Protein AF-A0A657AZ21-F1 (afdb_monomer_lite)

Structure (mmCIF, N/CA/C/O backbone):
data_AF-A0A657AZ21-F1
#
_entry.id   AF-A0A657AZ21-F1
#
loop_
_atom_site.group_PDB
_atom_site.id
_atom_site.type_symbol
_atom_site.label_atom_id
_atom_site.label_alt_id
_atom_site.label_comp_id
_atom_site.label_asym_id
_atom_site.label_entity_id
_atom_site.label_seq_id
_atom_site.pdbx_PDB_ins_code
_atom_site.Cartn_x
_atom_site.Cartn_y
_atom_site.Cartn_z
_atom_site.occupancy
_atom_site.B_iso_or_equiv
_atom_site.auth_seq_id
_atom_site.auth_comp_id
_atom_site.auth_asym_id
_atom_site.auth_atom_id
_atom_site.pdbx_PDB_model_num
ATOM 1 N N . THR A 1 1 ? 9.559 -1.935 6.595 1.00 64.62 1 THR A N 1
ATOM 2 C CA . THR A 1 1 ? 8.983 -0.821 7.387 1.00 64.62 1 THR A CA 1
ATOM 3 C C . THR A 1 1 ? 7.464 -0.913 7.516 1.00 64.62 1 THR A C 1
ATOM 5 O O . THR A 1 1 ? 6.981 -0.876 8.638 1.00 64.62 1 THR A O 1
ATOM 8 N N . GLN A 1 2 ? 6.700 -1.106 6.429 1.00 81.44 2 GLN A N 1
ATOM 9 C CA . GLN A 1 2 ? 5.224 -1.157 6.483 1.00 81.44 2 GLN A CA 1
ATOM 10 C C . GLN A 1 2 ? 4.646 -2.316 7.311 1.00 81.44 2 GLN A C 1
ATOM 12 O O . GLN A 1 2 ? 3.697 -2.104 8.059 1.00 81.44 2 GLN A O 1
ATOM 17 N N . ILE A 1 3 ? 5.228 -3.519 7.222 1.00 84.75 3 ILE A N 1
ATOM 18 C CA . ILE A 1 3 ? 4.805 -4.663 8.050 1.00 84.75 3 ILE A CA 1
ATOM 19 C C . ILE A 1 3 ? 4.996 -4.326 9.525 1.00 84.75 3 ILE A C 1
ATOM 21 O O . ILE A 1 3 ? 4.033 -4.354 10.271 1.00 84.75 3 ILE A O 1
ATOM 25 N N . ALA A 1 4 ? 6.205 -3.920 9.923 1.00 78.38 4 ALA A N 1
ATOM 26 C CA . ALA A 1 4 ? 6.505 -3.570 11.309 1.00 78.38 4 ALA A CA 1
ATOM 27 C C . ALA A 1 4 ? 5.578 -2.468 11.851 1.00 78.38 4 ALA A C 1
ATOM 29 O O . ALA A 1 4 ? 5.076 -2.593 12.961 1.00 78.38 4 ALA A O 1
ATOM 30 N N . SER A 1 5 ? 5.303 -1.421 11.061 1.00 80.75 5 SER A N 1
ATOM 31 C CA . SER A 1 5 ? 4.430 -0.328 11.502 1.00 80.75 5 SER A CA 1
ATOM 32 C C . SER A 1 5 ? 2.957 -0.721 11.625 1.00 80.75 5 SER A C 1
ATOM 34 O O . SER A 1 5 ? 2.282 -0.180 12.495 1.00 80.75 5 SER A O 1
ATOM 36 N N . ASN A 1 6 ? 2.427 -1.571 10.744 1.00 88.62 6 ASN A N 1
ATOM 37 C CA . ASN A 1 6 ? 1.026 -1.991 10.829 1.00 88.62 6 ASN A CA 1
ATOM 38 C C . ASN A 1 6 ? 0.849 -3.130 11.842 1.00 88.62 6 ASN A C 1
ATOM 40 O O . ASN A 1 6 ? -0.102 -3.107 12.615 1.00 88.62 6 ASN A O 1
ATOM 44 N N . ALA A 1 7 ? 1.803 -4.058 11.919 1.00 87.44 7 ALA A N 1
ATOM 45 C CA . ALA A 1 7 ? 1.790 -5.137 1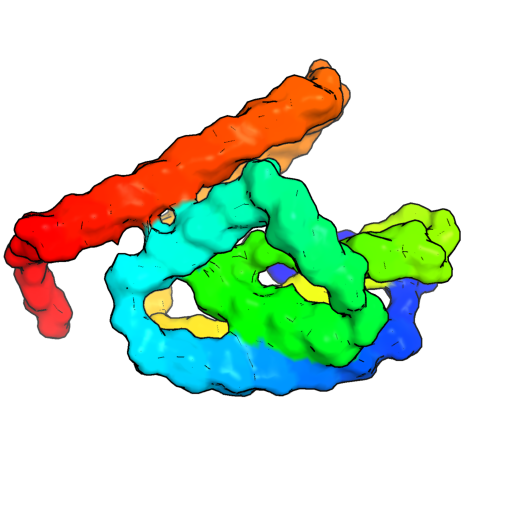2.896 1.00 87.44 7 ALA A CA 1
ATOM 46 C C . ALA A 1 7 ? 1.884 -4.602 14.329 1.00 87.44 7 ALA A C 1
ATOM 48 O O . ALA A 1 7 ? 1.163 -5.089 15.190 1.00 87.44 7 ALA A O 1
ATOM 49 N N . SER A 1 8 ? 2.700 -3.573 14.594 1.00 77.12 8 SER A N 1
ATOM 50 C CA . SER A 1 8 ? 2.762 -2.959 15.928 1.00 77.12 8 SER A CA 1
ATOM 51 C C . SER A 1 8 ? 1.458 -2.260 16.313 1.00 77.12 8 SER A C 1
ATOM 53 O O . SER A 1 8 ? 0.978 -2.454 17.424 1.00 77.12 8 SER A O 1
ATOM 55 N N . ARG A 1 9 ? 0.832 -1.511 15.392 1.00 83.56 9 ARG A N 1
ATOM 56 C CA . ARG A 1 9 ? -0.493 -0.900 15.621 1.00 83.56 9 ARG A CA 1
ATOM 57 C C . ARG A 1 9 ? -1.568 -1.947 15.901 1.00 83.56 9 ARG A C 1
ATOM 59 O O . ARG A 1 9 ? -2.365 -1.757 16.806 1.00 83.56 9 ARG A O 1
ATOM 66 N N . MET A 1 10 ? -1.570 -3.047 15.148 1.00 89.38 10 MET A N 1
ATOM 67 C CA . MET A 1 10 ? -2.460 -4.181 15.401 1.00 89.38 10 MET A CA 1
ATOM 68 C C . MET A 1 10 ? -2.180 -4.799 16.778 1.00 89.38 10 MET A C 1
ATOM 70 O O . MET A 1 10 ? -3.111 -5.057 17.529 1.00 89.38 10 MET A O 1
ATOM 74 N N . PHE A 1 11 ? -0.906 -5.007 17.123 1.00 86.88 11 PHE A N 1
ATOM 75 C CA . PHE A 1 11 ? -0.493 -5.640 18.376 1.00 86.88 11 PHE A CA 1
ATOM 76 C C . PHE A 1 11 ? -0.870 -4.820 19.621 1.00 86.88 11 PHE A C 1
ATOM 78 O O . PHE A 1 11 ? -1.268 -5.387 20.633 1.00 86.88 11 PHE A O 1
ATOM 85 N N . PHE A 1 12 ? -0.780 -3.489 19.558 1.00 85.88 12 PHE A N 1
ATOM 86 C CA . PHE A 1 12 ? -1.147 -2.619 20.684 1.00 85.88 12 PHE A CA 1
ATOM 87 C C . PHE A 1 12 ? -2.656 -2.533 20.944 1.00 85.88 12 PHE A C 1
ATOM 89 O O . PHE A 1 12 ? -3.047 -2.171 22.049 1.00 85.88 12 PHE A O 1
ATOM 96 N N . SER A 1 13 ? -3.482 -2.904 19.965 1.00 89.69 13 SER A N 1
ATOM 97 C CA . SER A 1 13 ? -4.946 -2.832 20.036 1.00 89.69 13 SER A CA 1
ATOM 98 C C . SER A 1 13 ? -5.586 -4.157 19.613 1.00 89.69 13 SER A C 1
ATOM 100 O O . SER A 1 13 ? -6.578 -4.177 18.889 1.00 89.69 13 SER A O 1
ATOM 102 N N . LEU A 1 14 ? -5.005 -5.291 20.033 1.00 92.62 14 LEU A N 1
ATOM 103 C CA . LEU A 1 14 ? -5.477 -6.631 19.639 1.00 92.62 14 LEU A CA 1
ATOM 104 C C . LEU A 1 14 ? -6.932 -6.901 20.037 1.00 92.62 14 LEU A C 1
ATOM 106 O O . LEU A 1 14 ? -7.614 -7.660 19.350 1.00 92.62 14 LEU A O 1
ATOM 110 N N . SER A 1 15 ? -7.393 -6.288 21.130 1.00 95.12 15 SER A N 1
ATOM 111 C CA . SER A 1 15 ? -8.780 -6.366 21.600 1.00 95.12 15 SER A CA 1
ATOM 112 C C . SER A 1 15 ? -9.774 -5.686 20.660 1.00 95.12 15 SER A C 1
ATOM 114 O O . SER A 1 15 ? -10.934 -6.084 20.630 1.00 95.12 15 SER A O 1
ATOM 116 N N . ASP A 1 16 ? -9.331 -4.694 19.886 1.00 95.81 16 ASP A N 1
ATOM 117 C CA . ASP A 1 16 ? -10.188 -3.924 18.978 1.00 95.81 16 ASP A CA 1
ATOM 118 C C . ASP A 1 16 ? -10.243 -4.531 17.569 1.00 95.81 16 ASP A C 1
ATOM 120 O O . ASP A 1 16 ? -11.114 -4.186 16.763 1.00 95.81 16 ASP A O 1
ATOM 124 N N . VAL A 1 17 ? -9.340 -5.469 17.270 1.00 97.06 17 VAL A N 1
ATOM 125 C CA . VAL A 1 17 ? -9.286 -6.148 15.975 1.00 97.06 17 VAL A CA 1
ATOM 126 C C . VAL A 1 17 ? -10.552 -6.977 15.766 1.00 97.06 17 VAL A C 1
ATOM 128 O O . VAL A 1 17 ? -10.875 -7.879 16.539 1.00 97.06 17 VAL A O 1
ATOM 131 N N . GLN A 1 18 ? -11.239 -6.727 14.653 1.00 97.50 18 GLN A N 1
ATOM 132 C CA . GLN A 1 18 ? -12.422 -7.483 14.252 1.00 97.50 18 GLN A CA 1
ATOM 133 C C . GLN A 1 18 ? -12.019 -8.799 13.579 1.00 97.50 18 GLN A C 1
ATOM 135 O O . GLN A 1 18 ? -12.041 -8.949 12.355 1.00 97.50 18 GLN A O 1
ATOM 140 N N . TRP A 1 19 ? -11.635 -9.780 14.398 1.00 97.44 19 TRP A N 1
ATOM 141 C CA . TRP A 1 19 ? -11.135 -11.084 13.947 1.00 97.44 19 TRP A CA 1
ATOM 142 C C . TRP A 1 19 ? -12.125 -11.868 13.081 1.00 97.44 19 TRP A C 1
ATOM 144 O O . TRP A 1 19 ? -11.698 -12.672 12.257 1.00 97.44 19 TRP A O 1
ATOM 154 N N . HIS A 1 20 ? -13.433 -11.617 13.190 1.00 97.19 20 HIS A N 1
ATOM 155 C CA . HIS A 1 20 ? -14.419 -12.284 12.334 1.00 97.19 20 HIS A CA 1
ATOM 156 C C . HIS A 1 20 ? -14.256 -11.927 10.840 1.00 97.19 20 HIS A C 1
ATOM 158 O O . HIS A 1 20 ? -14.684 -12.691 9.976 1.00 97.19 20 HIS A O 1
ATOM 164 N N . LEU A 1 21 ? -13.611 -10.795 10.523 1.00 97.56 21 LEU A N 1
ATOM 165 C CA . LEU A 1 21 ? -13.336 -10.347 9.154 1.00 97.56 21 LEU A CA 1
ATOM 166 C C . LEU A 1 21 ? -12.044 -10.936 8.570 1.00 97.56 21 LEU A C 1
ATOM 168 O O . LEU A 1 21 ? -11.835 -10.915 7.353 1.00 97.56 21 LEU A O 1
ATOM 172 N N . PHE A 1 22 ? -11.169 -11.467 9.428 1.00 97.81 22 PHE A N 1
ATOM 173 C CA . PHE A 1 22 ? -9.862 -12.000 9.048 1.00 97.81 22 PHE A CA 1
ATOM 174 C C . PHE A 1 22 ? -9.936 -13.096 7.970 1.00 97.81 22 PHE A C 1
ATOM 176 O O . PHE A 1 22 ? -9.213 -12.966 6.979 1.00 97.81 22 PHE A O 1
ATOM 183 N N . PRO A 1 23 ? -10.790 -14.139 8.081 1.00 98.19 23 PRO A N 1
ATOM 184 C CA . PRO A 1 23 ? -10.765 -15.251 7.131 1.00 98.19 23 PRO A CA 1
ATOM 185 C C . PRO A 1 23 ? -11.110 -14.817 5.704 1.00 98.19 23 PRO A C 1
ATOM 187 O O . PRO A 1 23 ? -10.407 -15.180 4.764 1.00 98.19 23 PRO A O 1
ATOM 190 N N . ALA A 1 24 ? -12.151 -13.993 5.542 1.00 98.12 24 ALA A N 1
ATOM 191 C CA . ALA A 1 24 ? -12.583 -13.513 4.232 1.00 98.12 24 ALA A CA 1
ATOM 192 C C . ALA A 1 24 ? -11.488 -12.683 3.551 1.00 98.12 24 ALA A C 1
ATOM 194 O O . ALA A 1 24 ? -11.158 -12.914 2.385 1.00 98.12 24 ALA A O 1
ATOM 195 N N . PHE A 1 25 ? -10.877 -11.763 4.303 1.00 98.25 25 PHE A N 1
ATOM 196 C CA . PHE A 1 25 ? -9.776 -10.954 3.797 1.00 98.25 25 PHE A CA 1
ATOM 197 C C . PHE A 1 25 ? -8.555 -11.810 3.445 1.00 98.25 25 PHE A C 1
ATOM 199 O O . PHE A 1 25 ? -7.997 -11.646 2.363 1.00 98.25 25 PHE A O 1
ATOM 206 N N . LEU A 1 26 ? -8.163 -12.749 4.314 1.00 98.44 26 LEU A N 1
ATOM 207 C CA . LEU A 1 26 ? -7.016 -13.629 4.089 1.00 98.44 26 LEU A CA 1
ATOM 208 C C . LEU A 1 26 ? -7.194 -14.488 2.832 1.00 98.44 26 LEU A C 1
ATOM 210 O O . LEU A 1 26 ? -6.276 -14.563 2.019 1.00 98.44 26 LEU A O 1
ATOM 214 N N . ILE A 1 27 ? -8.366 -15.103 2.650 1.00 98.50 27 ILE A N 1
ATOM 215 C CA . ILE A 1 27 ? -8.678 -15.903 1.456 1.00 98.50 27 ILE A CA 1
ATOM 216 C C . ILE A 1 27 ? -8.560 -15.032 0.204 1.00 98.50 27 ILE A C 1
ATOM 218 O O . ILE A 1 27 ? -7.877 -15.406 -0.750 1.00 98.50 27 ILE A O 1
ATOM 222 N N . GLY A 1 28 ? -9.165 -13.842 0.237 1.00 98.25 28 GLY A N 1
ATOM 223 C CA . GLY A 1 28 ? -9.020 -12.845 -0.816 1.00 98.25 28 GLY A CA 1
ATOM 224 C C . GLY A 1 28 ? -7.556 -12.540 -1.122 1.00 98.25 28 GLY A C 1
ATOM 225 O O . GLY A 1 28 ? -7.129 -12.651 -2.267 1.00 98.25 28 GLY A O 1
ATOM 226 N N . SER A 1 29 ? -6.769 -12.209 -0.097 1.00 98.06 29 SER A N 1
ATOM 227 C CA . SER A 1 29 ? -5.343 -11.897 -0.210 1.00 98.06 29 SER A CA 1
ATOM 228 C C . SER A 1 29 ? -4.533 -13.021 -0.840 1.00 98.06 29 SER A C 1
ATOM 230 O O . SER A 1 29 ? -3.726 -12.750 -1.724 1.00 98.06 29 SER A O 1
ATOM 232 N N . VAL A 1 30 ? -4.743 -14.271 -0.420 1.00 98.19 30 VAL A N 1
ATOM 233 C CA . VAL A 1 30 ? -4.037 -15.432 -0.979 1.00 98.19 30 VAL A CA 1
ATOM 234 C C . VAL A 1 30 ? -4.356 -15.585 -2.465 1.00 98.19 30 VAL A C 1
ATOM 236 O O . VAL A 1 30 ? -3.439 -15.666 -3.280 1.00 98.19 30 VAL A O 1
ATOM 239 N N . LEU A 1 31 ? -5.639 -15.547 -2.835 1.00 98.19 31 LEU A N 1
ATOM 240 C CA . LEU A 1 31 ? -6.057 -15.635 -4.236 1.00 98.19 31 LEU A CA 1
ATOM 241 C C . LEU A 1 31 ? -5.515 -14.464 -5.067 1.00 98.19 31 LEU A C 1
ATOM 243 O O . LEU A 1 31 ? -5.027 -14.669 -6.178 1.00 98.19 31 LEU A O 1
ATOM 247 N N . GLY A 1 32 ? -5.546 -13.250 -4.516 1.00 97.56 32 GLY A N 1
ATOM 248 C CA . GLY A 1 32 ? -5.013 -12.049 -5.155 1.00 97.56 32 GLY A CA 1
ATOM 249 C C . GLY A 1 32 ? -3.522 -12.170 -5.425 1.00 97.56 32 GLY A C 1
ATOM 250 O O . GLY A 1 32 ? -3.080 -11.920 -6.542 1.00 97.56 32 GLY A O 1
ATOM 251 N N . THR A 1 33 ? -2.750 -12.621 -4.437 1.00 97.06 33 THR A N 1
ATOM 252 C CA . THR A 1 33 ? -1.313 -12.869 -4.586 1.00 97.06 33 THR A CA 1
ATOM 253 C C . THR A 1 33 ? -1.029 -13.899 -5.671 1.00 97.06 33 THR A C 1
ATOM 255 O O . THR A 1 33 ? -0.161 -13.663 -6.507 1.00 97.06 33 THR A O 1
ATOM 258 N N . ILE A 1 34 ? -1.767 -15.012 -5.712 1.00 96.50 34 ILE A N 1
ATOM 259 C CA . ILE A 1 34 ? -1.567 -16.053 -6.730 1.00 96.50 34 ILE A CA 1
ATOM 260 C C . ILE A 1 34 ? -1.844 -15.481 -8.125 1.00 96.50 34 ILE A C 1
ATOM 262 O O . ILE A 1 34 ? -0.975 -15.519 -8.989 1.00 96.50 34 ILE A O 1
ATOM 266 N N . VAL A 1 35 ? -3.012 -14.873 -8.337 1.00 96.94 35 VAL A N 1
ATOM 267 C CA . VAL A 1 35 ? -3.411 -14.373 -9.662 1.00 96.94 35 VAL A CA 1
ATOM 268 C C . VAL A 1 35 ? -2.507 -13.233 -10.139 1.00 96.94 35 VAL A C 1
ATOM 270 O O . VAL A 1 35 ? -2.046 -13.238 -11.279 1.00 96.94 35 VAL A O 1
ATOM 273 N N . PHE A 1 36 ? -2.216 -12.259 -9.277 1.00 96.00 36 PHE A N 1
ATOM 274 C CA . PHE A 1 36 ? -1.403 -11.108 -9.666 1.00 96.00 36 PHE A CA 1
ATOM 275 C C . PHE A 1 36 ? 0.088 -11.423 -9.746 1.00 96.00 36 PHE A C 1
ATOM 277 O O . PHE A 1 36 ? 0.784 -10.745 -10.495 1.00 96.00 36 PHE A O 1
ATOM 284 N N . SER A 1 37 ? 0.594 -12.436 -9.037 1.00 94.38 37 SER A N 1
ATOM 285 C CA . SER A 1 37 ? 1.984 -12.869 -9.228 1.00 94.38 37 SER A CA 1
ATOM 286 C C . SER A 1 37 ? 2.181 -13.486 -10.610 1.00 94.38 37 SER A C 1
ATOM 288 O O . SER A 1 37 ? 3.143 -13.126 -11.281 1.00 94.38 37 SER A O 1
ATOM 290 N N . LEU A 1 38 ? 1.231 -14.296 -11.099 1.00 92.56 38 LEU A N 1
ATOM 291 C CA . LEU A 1 38 ? 1.249 -14.796 -12.480 1.00 92.56 38 LEU A CA 1
ATOM 292 C C . LEU A 1 38 ? 1.296 -13.647 -13.492 1.00 92.56 38 LEU A C 1
ATOM 294 O O . LEU A 1 38 ? 2.095 -13.687 -14.423 1.00 92.56 38 LEU A O 1
ATOM 298 N N . ALA A 1 39 ? 0.491 -12.600 -13.298 1.00 90.69 39 ALA A N 1
ATOM 299 C CA . ALA A 1 39 ? 0.560 -11.412 -14.146 1.00 90.69 39 ALA A CA 1
ATOM 300 C C . ALA A 1 39 ? 1.920 -10.702 -14.024 1.00 90.69 39 ALA A C 1
ATOM 302 O O . ALA A 1 39 ? 2.534 -10.388 -15.037 1.00 90.69 39 ALA A O 1
ATOM 303 N N . LEU A 1 40 ? 2.417 -10.497 -12.800 1.00 90.75 40 LEU A N 1
ATOM 304 C CA . LEU A 1 40 ? 3.678 -9.804 -12.530 1.00 90.75 40 LEU A CA 1
ATOM 305 C C . LEU A 1 40 ? 4.878 -10.487 -13.201 1.00 90.75 40 LEU A C 1
ATOM 307 O O . LEU A 1 40 ? 5.695 -9.792 -13.793 1.00 90.75 40 LEU A O 1
ATOM 311 N N . PHE A 1 41 ? 4.957 -11.821 -13.176 1.00 88.75 41 PHE A N 1
ATOM 312 C CA . PHE A 1 41 ? 6.024 -12.572 -13.854 1.00 88.75 41 PHE A CA 1
ATOM 313 C C . PHE A 1 41 ? 6.014 -12.411 -15.382 1.00 88.75 41 PHE A C 1
ATOM 315 O O . PHE A 1 41 ? 7.033 -12.646 -16.024 1.00 88.75 41 PHE A O 1
ATOM 322 N N . ASN A 1 42 ? 4.885 -11.998 -15.962 1.00 88.88 42 ASN A N 1
ATOM 323 C CA . ASN A 1 42 ? 4.735 -11.774 -17.399 1.00 88.88 42 ASN A CA 1
ATOM 324 C C . ASN A 1 42 ? 4.825 -10.289 -17.800 1.00 88.88 42 ASN A C 1
ATOM 326 O O . ASN A 1 42 ? 4.783 -9.977 -18.989 1.00 88.88 42 ASN A O 1
ATOM 330 N N . ILE A 1 43 ? 4.943 -9.359 -16.843 1.00 85.50 43 ILE A N 1
ATOM 331 C CA . ILE A 1 43 ? 5.074 -7.922 -17.119 1.00 85.50 43 ILE A CA 1
ATOM 332 C C . ILE A 1 43 ? 6.565 -7.560 -17.173 1.00 85.50 43 ILE A C 1
ATOM 334 O O . ILE A 1 43 ? 7.264 -7.722 -16.171 1.00 85.50 43 ILE A O 1
ATOM 338 N N . PRO A 1 44 ? 7.072 -7.000 -18.289 1.00 85.50 44 PRO A N 1
ATOM 339 C CA . PRO A 1 44 ? 8.439 -6.495 -18.332 1.00 85.50 44 PRO A CA 1
ATOM 340 C C . PRO A 1 44 ? 8.650 -5.397 -17.282 1.00 85.50 44 PRO A C 1
ATOM 342 O O . PRO A 1 44 ? 7.859 -4.454 -17.196 1.00 85.50 44 PRO A O 1
ATOM 345 N N . LEU A 1 45 ? 9.741 -5.489 -16.514 1.00 81.69 45 LEU A N 1
ATOM 346 C CA . LEU A 1 45 ? 10.016 -4.609 -15.366 1.00 81.69 45 LEU A CA 1
ATOM 347 C C . LEU A 1 45 ? 9.968 -3.110 -15.709 1.00 81.69 45 LEU A C 1
ATOM 349 O O . LEU A 1 45 ? 9.567 -2.304 -14.874 1.00 81.69 45 LEU A O 1
ATOM 353 N N . GLN A 1 46 ? 10.290 -2.737 -16.950 1.00 84.31 46 GLN A N 1
ATOM 354 C CA . GLN A 1 46 ? 10.220 -1.358 -17.453 1.00 84.31 46 GLN A CA 1
ATOM 355 C C . GLN A 1 46 ? 8.808 -0.741 -17.439 1.00 84.31 46 GLN A C 1
ATOM 357 O O . GLN A 1 46 ? 8.675 0.479 -17.452 1.00 84.31 46 GLN A O 1
ATOM 362 N N . PHE A 1 47 ? 7.746 -1.554 -17.412 1.00 88.12 47 PHE A N 1
ATOM 363 C CA . PHE A 1 47 ? 6.363 -1.067 -17.353 1.00 88.12 47 PHE A CA 1
ATOM 364 C C . PHE A 1 47 ? 5.834 -0.931 -15.923 1.00 88.12 47 PHE A C 1
ATOM 366 O O . PHE A 1 47 ? 4.809 -0.283 -15.705 1.00 88.12 47 PHE A O 1
ATOM 373 N N . LEU A 1 48 ? 6.530 -1.496 -14.933 1.00 89.00 48 LEU A N 1
ATOM 374 C CA . LEU A 1 48 ? 6.112 -1.423 -13.537 1.00 89.00 48 LEU A CA 1
ATOM 375 C C . LEU A 1 48 ? 6.072 0.028 -13.014 1.00 89.00 48 LEU A C 1
ATOM 377 O O . LEU A 1 48 ? 5.060 0.398 -12.412 1.00 89.00 48 LEU A O 1
ATOM 381 N N . PRO A 1 49 ? 7.071 0.899 -13.292 1.00 90.44 49 PRO A N 1
ATOM 382 C CA . PRO A 1 49 ? 7.003 2.302 -12.887 1.00 90.44 49 PRO A CA 1
ATOM 383 C C . PRO A 1 49 ? 5.827 3.051 -13.523 1.00 90.44 49 PRO A C 1
ATOM 385 O O . PRO A 1 49 ? 5.184 3.857 -12.852 1.00 90.44 49 PRO A O 1
ATOM 388 N N . VAL A 1 50 ? 5.499 2.746 -14.783 1.00 91.94 50 VAL A N 1
ATOM 389 C CA . VAL A 1 50 ? 4.337 3.320 -15.479 1.00 91.94 50 VAL A CA 1
ATOM 390 C C . VAL A 1 50 ? 3.041 2.909 -14.780 1.00 91.94 50 VAL A C 1
ATOM 392 O O . VAL A 1 50 ? 2.219 3.767 -14.461 1.00 91.94 50 VAL A O 1
ATOM 395 N N . ALA A 1 51 ? 2.878 1.621 -14.462 1.00 91.56 51 ALA A N 1
ATOM 396 C CA . ALA A 1 51 ? 1.702 1.120 -13.752 1.00 91.56 51 ALA A CA 1
ATOM 397 C C . ALA A 1 51 ? 1.535 1.773 -12.367 1.00 91.56 51 ALA A C 1
ATOM 399 O O . ALA A 1 51 ? 0.435 2.216 -12.023 1.00 91.56 51 ALA A O 1
ATOM 400 N N . ILE A 1 52 ? 2.624 1.889 -11.594 1.00 92.25 52 ILE A N 1
ATOM 401 C CA . ILE A 1 52 ? 2.636 2.571 -10.289 1.00 92.25 52 ILE A CA 1
ATOM 402 C C . ILE A 1 52 ? 2.214 4.037 -10.448 1.00 92.25 52 ILE A C 1
ATOM 404 O O . ILE A 1 52 ? 1.331 4.509 -9.731 1.00 92.25 52 ILE A O 1
ATOM 408 N N . ALA A 1 53 ? 2.813 4.759 -11.397 1.00 93.44 53 ALA A N 1
ATOM 409 C CA . ALA A 1 53 ? 2.543 6.175 -11.606 1.00 93.44 53 ALA A CA 1
ATOM 410 C C . ALA A 1 53 ? 1.101 6.444 -12.054 1.00 93.44 53 ALA A C 1
ATOM 412 O O . ALA A 1 53 ? 0.436 7.321 -11.498 1.00 93.44 53 ALA A O 1
ATOM 413 N N . CYS A 1 54 ? 0.586 5.663 -13.008 1.00 93.50 54 CYS A N 1
ATOM 414 C CA . CYS A 1 54 ? -0.804 5.755 -13.448 1.00 93.50 54 CYS A CA 1
ATOM 415 C C . CYS A 1 54 ? -1.768 5.494 -12.289 1.00 93.50 54 CYS A C 1
ATOM 417 O O . CYS A 1 54 ? -2.706 6.266 -12.087 1.00 93.50 54 CYS A O 1
ATOM 419 N N . TYR A 1 55 ? -1.517 4.451 -11.493 1.00 91.81 55 TYR A N 1
ATOM 420 C CA . TYR A 1 55 ? -2.327 4.157 -10.315 1.00 91.81 55 TYR A CA 1
ATOM 421 C C . TYR A 1 55 ? -2.317 5.314 -9.309 1.00 91.81 55 TYR A C 1
ATOM 423 O O . TYR A 1 55 ? -3.382 5.728 -8.851 1.00 91.81 55 TYR A O 1
ATOM 431 N N . LEU A 1 56 ? -1.140 5.866 -8.993 1.00 91.50 56 LEU A N 1
ATOM 432 C CA . LEU A 1 56 ? -1.008 6.997 -8.073 1.00 91.50 56 LEU A CA 1
ATOM 433 C C . LEU A 1 56 ? -1.803 8.212 -8.563 1.00 91.50 56 LEU A C 1
ATOM 435 O O . LEU A 1 56 ? -2.604 8.759 -7.808 1.00 91.50 56 LEU A O 1
ATOM 439 N N . LEU A 1 57 ? -1.642 8.616 -9.825 1.00 93.31 57 LEU A N 1
ATOM 440 C CA . LEU A 1 57 ? -2.345 9.781 -10.372 1.00 93.31 57 LEU A CA 1
ATOM 441 C C . LEU A 1 57 ? -3.865 9.578 -10.395 1.00 93.31 57 LEU A C 1
ATOM 443 O O . LEU A 1 57 ? -4.609 10.473 -9.987 1.00 93.31 57 LEU A O 1
ATOM 447 N N . LEU A 1 58 ? -4.330 8.395 -10.808 1.00 92.50 58 LEU A N 1
ATOM 448 C CA . LEU A 1 58 ? -5.753 8.055 -10.785 1.00 92.50 58 LEU A CA 1
ATOM 449 C C . LEU A 1 58 ? -6.310 8.087 -9.360 1.00 92.50 58 LEU A C 1
ATOM 451 O O . LEU A 1 58 ? -7.356 8.690 -9.131 1.00 92.50 58 LEU A O 1
ATOM 455 N N . ASN A 1 59 ? -5.607 7.500 -8.393 1.00 87.81 59 ASN A N 1
ATOM 456 C CA . ASN A 1 59 ? -6.042 7.475 -6.999 1.00 87.81 59 ASN A CA 1
ATOM 457 C C . ASN A 1 59 ? -6.104 8.886 -6.380 1.00 87.81 59 ASN A C 1
ATOM 459 O O . ASN A 1 59 ? -7.039 9.195 -5.642 1.00 87.81 59 ASN A O 1
ATOM 463 N N . LEU A 1 60 ? -5.154 9.766 -6.716 1.00 90.00 60 LEU A N 1
ATOM 464 C CA . LEU A 1 60 ? -5.065 11.111 -6.137 1.00 90.00 60 LEU A CA 1
ATOM 465 C C . LEU A 1 60 ? -6.050 12.116 -6.753 1.00 90.00 60 LEU A C 1
ATOM 467 O O . LEU A 1 60 ? -6.552 12.990 -6.032 1.00 90.00 60 LEU A O 1
ATOM 471 N N . TRP A 1 61 ? -6.311 12.019 -8.061 1.00 93.19 61 TRP A N 1
ATOM 472 C CA . TRP A 1 61 ? -7.021 13.060 -8.817 1.00 93.19 61 TRP A CA 1
ATOM 473 C C . TRP A 1 61 ? -8.341 12.607 -9.450 1.00 93.19 61 TRP A C 1
ATOM 475 O O . TRP A 1 61 ? -9.225 13.441 -9.652 1.00 93.19 61 TRP A O 1
ATOM 485 N N . SER A 1 62 ? -8.535 11.313 -9.728 1.00 93.50 62 SER A N 1
ATOM 486 C CA . SER A 1 62 ? -9.766 10.832 -10.365 1.00 93.50 62 SER A CA 1
ATOM 487 C C . SER A 1 62 ? -10.850 10.519 -9.336 1.00 93.50 62 SER A C 1
ATOM 489 O O . SER A 1 62 ? -10.833 9.492 -8.654 1.00 93.50 62 SER A O 1
ATOM 491 N N . LYS A 1 63 ? -11.866 11.389 -9.271 1.00 89.38 63 LYS A N 1
ATOM 492 C CA . LYS A 1 63 ? -13.071 11.158 -8.456 1.00 89.38 63 LYS A CA 1
ATOM 493 C C . LYS A 1 63 ? -13.803 9.883 -8.878 1.00 89.38 63 LYS A C 1
ATOM 495 O O . LYS A 1 63 ? -14.263 9.140 -8.017 1.00 89.38 63 LYS A O 1
ATOM 500 N N . THR A 1 64 ? -13.875 9.613 -10.182 1.00 91.88 64 THR A N 1
ATOM 501 C CA . THR A 1 64 ? -14.531 8.422 -10.741 1.00 91.88 64 THR A CA 1
ATOM 502 C C . THR A 1 64 ? -13.827 7.146 -10.303 1.00 91.88 64 THR A C 1
ATOM 504 O O . THR A 1 64 ? -14.481 6.207 -9.856 1.00 91.88 64 THR A O 1
ATOM 507 N N . PHE A 1 65 ? -12.493 7.128 -10.369 1.00 88.31 65 PHE A N 1
ATOM 508 C CA . PHE A 1 65 ? -11.708 5.984 -9.915 1.00 88.31 65 PHE A CA 1
ATOM 509 C C . PHE A 1 65 ? -11.848 5.781 -8.403 1.00 88.31 65 PHE A C 1
ATOM 511 O O . PHE A 1 65 ? -12.151 4.679 -7.954 1.00 88.31 65 PHE A O 1
ATOM 518 N N . GLY A 1 66 ? -11.736 6.854 -7.612 1.00 83.62 66 GLY A N 1
ATOM 519 C CA . GLY A 1 66 ? -11.953 6.785 -6.166 1.00 83.62 66 GLY A CA 1
ATOM 520 C C . GLY A 1 66 ? -13.353 6.281 -5.795 1.00 83.62 66 GLY A C 1
ATOM 521 O O . GLY A 1 66 ? -13.494 5.472 -4.881 1.00 83.62 66 GLY A O 1
ATOM 522 N N . ALA A 1 67 ? -14.391 6.710 -6.518 1.00 85.81 67 ALA A N 1
ATOM 523 C CA . ALA A 1 67 ? -15.756 6.226 -6.325 1.00 85.81 67 ALA A CA 1
ATOM 524 C C . ALA A 1 67 ? -15.910 4.750 -6.716 1.00 85.81 67 ALA A C 1
ATOM 526 O O . ALA A 1 67 ? -16.605 4.017 -6.023 1.00 85.81 67 ALA A O 1
ATOM 527 N N . PHE A 1 68 ? -15.252 4.306 -7.789 1.00 87.69 68 PHE A N 1
ATOM 528 C CA . PHE A 1 68 ? -15.248 2.907 -8.213 1.00 87.69 68 PHE A CA 1
ATOM 529 C C . PHE A 1 68 ? -14.633 1.989 -7.150 1.00 87.69 68 PHE A C 1
ATOM 531 O O . PHE A 1 68 ? -15.262 1.009 -6.766 1.00 87.69 68 PHE A O 1
ATOM 538 N N . ILE A 1 69 ? -13.466 2.348 -6.606 1.00 82.31 69 ILE A N 1
ATOM 539 C CA . ILE A 1 69 ? -12.799 1.574 -5.548 1.00 82.31 69 ILE A CA 1
ATOM 540 C C . ILE A 1 69 ? -13.676 1.449 -4.288 1.00 82.31 69 ILE A C 1
ATOM 542 O O . ILE A 1 69 ? -13.701 0.398 -3.655 1.00 82.31 69 ILE A O 1
ATOM 546 N N . LYS A 1 70 ? -14.447 2.489 -3.942 1.00 82.62 70 LYS A N 1
ATOM 547 C CA . LYS A 1 70 ? -15.363 2.485 -2.783 1.00 82.62 70 LYS A CA 1
ATOM 548 C C . LYS A 1 70 ? -16.593 1.579 -2.942 1.00 82.62 70 LYS A C 1
ATOM 550 O O . LYS A 1 70 ? -17.333 1.418 -1.975 1.00 82.62 70 LYS A O 1
ATOM 555 N N . LYS A 1 71 ? -16.848 1.027 -4.135 1.00 86.12 71 LYS A N 1
ATOM 556 C CA . LYS A 1 71 ? -17.964 0.093 -4.380 1.00 86.12 71 LYS A CA 1
ATOM 557 C C . LYS A 1 71 ? -17.660 -1.335 -3.930 1.00 86.12 71 LYS A C 1
ATOM 559 O O . LYS A 1 71 ? -18.566 -2.161 -3.906 1.00 86.12 71 LYS A O 1
ATOM 564 N N . PHE A 1 72 ? -16.404 -1.659 -3.632 1.00 86.56 72 PHE A N 1
ATOM 565 C CA . PHE A 1 72 ? -16.044 -2.995 -3.175 1.00 86.56 72 PHE A CA 1
ATOM 566 C C . PHE A 1 72 ? -16.425 -3.160 -1.708 1.00 86.56 72 PHE A C 1
ATOM 568 O O . PHE A 1 72 ? -15.776 -2.586 -0.844 1.00 86.56 72 PHE A O 1
ATOM 575 N N . GLU A 1 73 ? -17.464 -3.950 -1.446 1.00 89.25 73 GLU A N 1
ATOM 576 C CA . GLU A 1 73 ? -17.964 -4.197 -0.084 1.00 89.25 73 GLU A CA 1
ATOM 577 C C . GLU A 1 73 ? -17.609 -5.601 0.433 1.00 89.25 73 GLU A C 1
ATOM 579 O O . GLU A 1 73 ? -17.592 -5.848 1.630 1.00 89.25 73 GLU A O 1
ATOM 584 N N . SER A 1 74 ? -17.221 -6.525 -0.453 1.00 94.94 74 SER A N 1
ATOM 585 C CA . SER A 1 74 ? -16.797 -7.870 -0.052 1.00 94.94 74 SER A CA 1
ATOM 586 C C . SER A 1 74 ? -15.347 -7.890 0.427 1.00 94.94 74 SER A C 1
ATOM 588 O O . SER A 1 74 ? -14.434 -7.630 -0.357 1.00 94.94 74 SER A O 1
ATOM 590 N N . TYR A 1 75 ? -15.109 -8.310 1.672 1.00 96.94 75 TYR A N 1
ATOM 591 C CA . TYR A 1 75 ? -13.755 -8.498 2.210 1.00 96.94 75 TYR A CA 1
ATOM 592 C C . TYR A 1 75 ? -12.906 -9.500 1.411 1.00 96.94 75 TYR A C 1
ATOM 594 O O . TYR A 1 75 ? -11.692 -9.317 1.327 1.00 96.94 75 TYR A O 1
ATOM 602 N N . TYR A 1 76 ? -13.525 -10.483 0.743 1.00 97.88 76 TYR A N 1
ATOM 603 C CA . TYR A 1 76 ? -12.831 -11.359 -0.210 1.00 97.88 76 TYR A CA 1
ATOM 604 C C . TYR A 1 76 ? -12.274 -10.563 -1.395 1.00 97.88 76 TYR A C 1
ATOM 606 O O . TYR A 1 76 ? -11.095 -10.665 -1.729 1.00 97.88 76 TYR A O 1
ATOM 614 N N . LEU A 1 77 ? -13.113 -9.731 -2.017 1.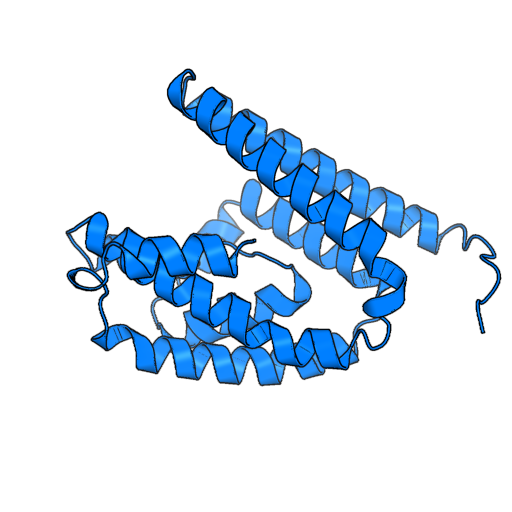00 96.25 77 LEU A N 1
ATOM 615 C CA . LEU A 1 77 ? -12.716 -8.922 -3.169 1.00 96.25 77 LEU A CA 1
ATOM 616 C C . LEU A 1 77 ? -11.717 -7.829 -2.775 1.00 96.25 77 LEU A C 1
ATOM 618 O O . LEU A 1 77 ? -10.765 -7.563 -3.504 1.00 96.25 77 LEU A O 1
ATOM 622 N N . ILE A 1 78 ? -11.903 -7.223 -1.604 1.00 95.88 78 ILE A N 1
ATOM 623 C CA . ILE A 1 78 ? -10.991 -6.218 -1.061 1.00 95.88 78 ILE A CA 1
ATOM 624 C C . ILE A 1 78 ? -9.624 -6.845 -0.781 1.00 95.88 78 ILE A C 1
ATOM 626 O O . ILE A 1 78 ? -8.620 -6.284 -1.211 1.00 95.88 78 ILE A O 1
ATOM 630 N N . GLY A 1 79 ? -9.565 -8.010 -0.125 1.00 97.00 79 GLY A N 1
ATOM 631 C CA . GLY A 1 79 ? -8.316 -8.743 0.099 1.00 97.00 79 GLY A CA 1
ATOM 632 C C . GLY A 1 79 ? -7.612 -9.084 -1.213 1.00 97.00 79 GLY A C 1
ATOM 633 O O . GLY A 1 79 ? -6.416 -8.810 -1.362 1.00 97.00 79 GLY A O 1
ATOM 634 N N . PHE A 1 80 ? -8.375 -9.581 -2.193 1.00 97.31 80 PHE A N 1
ATOM 635 C CA . PHE A 1 80 ? -7.902 -9.912 -3.538 1.00 97.31 80 PHE A CA 1
ATOM 636 C C . PHE A 1 80 ? -7.282 -8.708 -4.248 1.00 97.31 80 PHE A C 1
ATOM 638 O O . PHE A 1 80 ? -6.117 -8.753 -4.645 1.00 97.31 80 PHE A O 1
ATOM 645 N N . LEU A 1 81 ? -8.023 -7.602 -4.356 1.00 94.62 81 LEU A N 1
ATOM 646 C CA . LEU A 1 81 ? -7.570 -6.408 -5.065 1.00 94.62 81 LEU A CA 1
ATOM 647 C C . LEU A 1 81 ? -6.471 -5.666 -4.305 1.00 94.62 81 LEU A C 1
ATOM 649 O O . LEU A 1 81 ? -5.478 -5.284 -4.912 1.00 94.62 81 LEU A O 1
ATOM 653 N N . GLN A 1 82 ? -6.597 -5.477 -2.989 1.00 94.88 82 GLN A N 1
ATOM 654 C CA . GLN A 1 82 ? -5.604 -4.747 -2.194 1.00 94.88 82 GLN A CA 1
ATOM 655 C C . GLN A 1 82 ? -4.242 -5.446 -2.222 1.00 94.88 82 GLN A C 1
ATOM 657 O O . GLN A 1 82 ? -3.205 -4.800 -2.397 1.00 94.88 82 GLN A O 1
ATOM 662 N N . THR A 1 83 ? -4.243 -6.769 -2.055 1.00 95.94 83 THR A N 1
ATOM 663 C CA . THR A 1 83 ? -3.008 -7.558 -2.023 1.00 95.94 83 THR A CA 1
ATOM 664 C C . THR A 1 83 ? -2.435 -7.716 -3.425 1.00 95.94 83 THR A C 1
ATOM 666 O O . THR A 1 83 ? -1.256 -7.425 -3.633 1.00 95.94 8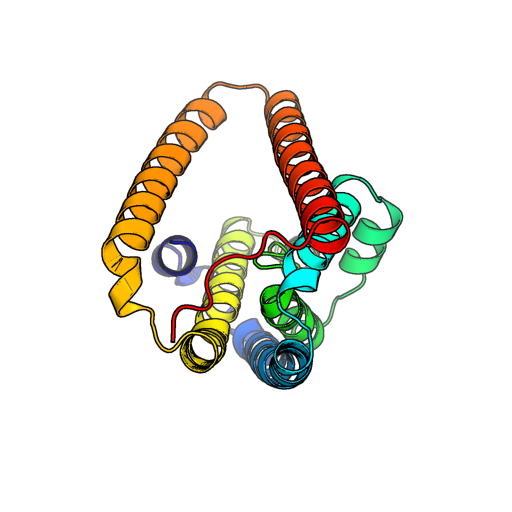3 THR A O 1
ATOM 669 N N . GLY A 1 84 ? -3.288 -8.088 -4.387 1.00 95.44 84 GLY A N 1
ATOM 670 C CA . GLY A 1 84 ? -2.917 -8.320 -5.778 1.00 95.44 84 GLY A CA 1
ATOM 671 C C . GLY A 1 84 ? -2.423 -7.062 -6.486 1.00 95.44 84 GLY A C 1
ATOM 672 O O . GLY A 1 84 ? -1.284 -7.032 -6.948 1.00 95.44 84 GLY A O 1
ATOM 673 N N . LEU A 1 85 ? -3.204 -5.972 -6.490 1.00 93.56 85 LEU A N 1
ATOM 674 C CA . LEU A 1 85 ? -2.735 -4.684 -7.024 1.00 93.56 85 LEU A CA 1
ATOM 675 C C . LEU A 1 85 ? -1.469 -4.240 -6.301 1.00 93.56 85 LEU A C 1
ATOM 677 O O . LEU A 1 85 ? -0.549 -3.721 -6.921 1.00 93.56 85 LEU A O 1
ATOM 681 N N . GLY A 1 86 ? -1.382 -4.505 -4.999 1.00 93.38 86 GLY A N 1
ATOM 682 C CA . GLY A 1 86 ? -0.200 -4.222 -4.212 1.00 93.38 86 GLY A CA 1
ATOM 683 C C . GLY A 1 86 ? 1.086 -4.917 -4.676 1.00 93.38 86 GLY A C 1
ATOM 684 O O . GLY A 1 86 ? 2.154 -4.431 -4.313 1.00 93.38 86 GLY A O 1
ATOM 685 N N . LEU A 1 87 ? 1.027 -6.011 -5.440 1.00 92.62 87 LEU A N 1
ATOM 686 C CA . LEU A 1 87 ? 2.220 -6.599 -6.061 1.00 92.62 87 LEU A CA 1
ATOM 687 C C . LEU A 1 87 ? 2.753 -5.736 -7.210 1.00 92.62 87 LEU A C 1
ATOM 689 O O . LEU A 1 87 ? 3.966 -5.636 -7.374 1.00 92.62 87 LEU A O 1
ATOM 693 N N . ILE A 1 88 ? 1.851 -5.091 -7.954 1.00 90.81 88 ILE A N 1
ATOM 694 C CA . ILE A 1 88 ? 2.164 -4.292 -9.144 1.00 90.81 88 ILE A CA 1
ATOM 695 C C . ILE A 1 88 ? 2.440 -2.835 -8.761 1.00 90.81 88 ILE A C 1
ATOM 697 O O . ILE A 1 88 ? 3.494 -2.286 -9.054 1.00 90.81 88 ILE A O 1
ATOM 701 N N . VAL A 1 89 ? 1.491 -2.195 -8.075 1.00 88.94 89 VAL A N 1
ATOM 702 C CA . VAL A 1 89 ? 1.527 -0.752 -7.787 1.00 88.94 89 VAL A CA 1
ATOM 703 C C . VAL A 1 89 ? 2.146 -0.429 -6.421 1.00 88.94 89 VAL A C 1
ATOM 705 O O . VAL A 1 89 ? 2.151 0.717 -5.974 1.00 88.94 89 VAL A O 1
ATOM 708 N N . GLY A 1 90 ? 2.650 -1.448 -5.719 1.00 83.44 90 GLY A N 1
ATOM 709 C CA . GLY A 1 90 ? 3.279 -1.319 -4.408 1.00 83.44 90 GLY A CA 1
ATOM 710 C C . GLY A 1 90 ? 2.266 -1.183 -3.269 1.00 83.44 90 GLY A C 1
ATOM 711 O O . GLY A 1 90 ? 1.907 -2.168 -2.625 1.00 83.44 90 GLY A O 1
ATOM 712 N N . ALA A 1 91 ? 1.816 0.030 -2.953 1.00 73.81 91 ALA A N 1
ATOM 713 C CA . ALA A 1 91 ? 0.986 0.291 -1.772 1.00 73.81 91 ALA A CA 1
ATOM 714 C C . ALA A 1 91 ? -0.314 1.025 -2.144 1.00 73.81 91 ALA A C 1
ATOM 716 O O . ALA A 1 91 ? -0.365 2.249 -2.041 1.00 73.81 91 ALA A O 1
ATOM 717 N N . PRO A 1 92 ? -1.384 0.304 -2.532 1.00 74.69 92 PRO A N 1
ATOM 718 C CA . PRO A 1 92 ? -2.636 0.920 -2.971 1.00 74.69 92 PRO A CA 1
ATOM 719 C C . PRO A 1 92 ? -3.408 1.683 -1.875 1.00 74.69 92 PRO A C 1
ATOM 721 O O . PRO A 1 92 ? -4.387 2.358 -2.189 1.00 74.69 92 PRO A O 1
ATOM 724 N N . GLY A 1 93 ? -2.958 1.623 -0.617 1.00 76.44 93 GLY A N 1
ATOM 725 C CA . GLY A 1 93 ? -3.694 2.098 0.556 1.00 76.44 93 GLY A CA 1
ATOM 726 C C . GLY A 1 93 ? -4.698 1.051 1.066 1.00 76.44 93 GLY A C 1
ATOM 727 O O . GLY A 1 93 ? -4.945 0.057 0.380 1.00 76.44 93 GLY A O 1
ATOM 728 N N . PRO A 1 94 ? -5.257 1.233 2.277 1.00 83.06 94 PRO A N 1
ATOM 729 C CA . PRO A 1 94 ? -6.234 0.309 2.841 1.00 83.06 94 PRO A CA 1
ATOM 730 C C . PRO A 1 94 ? -7.581 0.472 2.129 1.00 83.06 94 PRO A C 1
ATOM 732 O O . PRO A 1 94 ? -8.402 1.309 2.503 1.00 83.06 94 PRO A O 1
ATOM 735 N N . LEU A 1 95 ? -7.823 -0.340 1.101 1.00 89.38 95 LEU A N 1
ATOM 736 C CA . LEU A 1 95 ? -9.079 -0.355 0.346 1.00 89.38 95 LEU A CA 1
ATOM 737 C C . LEU A 1 95 ? -10.276 -0.655 1.262 1.00 89.38 95 LEU A C 1
ATOM 739 O O . LEU A 1 95 ? -11.351 -0.073 1.108 1.00 89.38 95 LEU A O 1
ATOM 743 N N . ALA A 1 96 ? -10.046 -1.491 2.277 1.00 91.38 96 ALA A N 1
ATOM 744 C CA . ALA A 1 96 ? -11.028 -1.849 3.293 1.00 91.38 96 ALA A CA 1
ATOM 745 C C . ALA A 1 96 ? -11.516 -0.665 4.136 1.00 91.38 96 ALA A C 1
ATOM 747 O O . ALA A 1 96 ? -12.586 -0.759 4.728 1.00 91.38 96 ALA A O 1
ATOM 748 N N . LEU A 1 97 ? -10.764 0.444 4.203 1.00 91.38 97 LEU A N 1
ATOM 749 C CA . LEU A 1 97 ? -11.090 1.558 5.094 1.00 91.38 97 LEU A CA 1
ATOM 750 C C . LEU A 1 97 ? -12.493 2.104 4.824 1.00 91.38 97 LEU A C 1
ATOM 752 O O . LEU A 1 97 ? -13.216 2.391 5.765 1.00 91.38 97 LEU A O 1
ATOM 756 N N . SER A 1 98 ? -12.893 2.183 3.552 1.00 89.00 98 SER A N 1
ATOM 757 C CA . SER A 1 98 ? -14.212 2.696 3.165 1.00 89.00 98 SER A CA 1
ATOM 758 C C . SER A 1 98 ? -15.388 1.836 3.637 1.00 89.00 98 SER A C 1
ATOM 760 O O . SER A 1 98 ? -16.467 2.375 3.870 1.00 89.00 98 SER A O 1
ATOM 762 N N . VAL A 1 99 ? -15.184 0.526 3.784 1.00 92.81 99 VAL A N 1
ATOM 763 C CA . VAL A 1 99 ? -16.197 -0.420 4.275 1.00 92.81 99 VAL A CA 1
ATOM 764 C C . VAL A 1 99 ? -16.157 -0.481 5.794 1.00 92.81 99 VAL A C 1
ATOM 766 O O . VAL A 1 99 ? -17.189 -0.346 6.437 1.00 92.81 99 VAL A O 1
ATOM 769 N N . LEU A 1 100 ? -14.958 -0.548 6.380 1.00 94.69 100 LEU A N 1
ATOM 770 C CA . LEU A 1 100 ? -14.779 -0.531 7.832 1.00 94.69 100 LEU A CA 1
ATOM 771 C C . LEU A 1 100 ? -15.406 0.715 8.468 1.00 94.69 100 LEU A C 1
ATOM 773 O O . LEU A 1 100 ? -16.073 0.593 9.483 1.00 94.69 100 LEU A O 1
ATOM 777 N N . THR A 1 101 ? -15.268 1.897 7.856 1.00 93.38 101 THR A N 1
ATOM 778 C CA . THR A 1 101 ? -15.901 3.131 8.362 1.00 93.38 101 THR A CA 1
ATOM 779 C C . THR A 1 101 ? -17.424 3.155 8.241 1.00 93.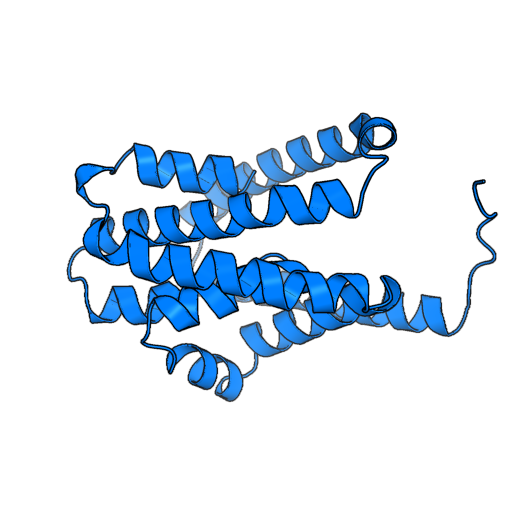38 101 THR A C 1
ATOM 781 O O . THR A 1 101 ? -18.054 4.028 8.825 1.00 93.38 101 THR A O 1
ATOM 784 N N . LYS A 1 102 ? -18.014 2.272 7.426 1.00 91.62 102 LYS A N 1
ATOM 785 C CA . LYS A 1 102 ? -19.472 2.127 7.312 1.00 91.62 102 LYS A CA 1
ATOM 786 C C . LYS A 1 102 ? -20.017 1.116 8.323 1.00 91.62 102 LYS A C 1
ATOM 788 O O . LYS A 1 102 ? -21.120 1.312 8.813 1.00 91.62 102 LYS A O 1
ATOM 793 N N . GLU A 1 103 ? -19.277 0.036 8.573 1.00 93.81 103 GLU A N 1
ATOM 794 C CA . GLU A 1 103 ? -19.740 -1.098 9.386 1.00 93.81 103 GLU A CA 1
ATOM 795 C C . GLU A 1 103 ? -19.360 -0.990 10.866 1.00 93.81 103 GLU A C 1
ATOM 797 O O . GLU A 1 103 ? -20.065 -1.530 11.714 1.00 93.81 103 GLU A O 1
ATOM 802 N N . LEU A 1 104 ? -18.253 -0.316 11.185 1.00 95.44 104 LEU A N 1
ATOM 803 C CA . LEU A 1 104 ? -17.722 -0.231 12.543 1.00 95.44 104 LEU A CA 1
ATOM 804 C C . LEU A 1 104 ? -17.916 1.170 13.115 1.00 95.44 104 LEU A C 1
ATOM 806 O O . LEU A 1 104 ? -17.612 2.171 12.468 1.00 95.44 104 LEU A O 1
ATOM 810 N N . GLU A 1 105 ? -18.369 1.234 14.362 1.00 91.69 105 GLU A N 1
ATOM 811 C CA . GLU A 1 105 ? -18.623 2.500 15.057 1.00 91.69 105 GLU A CA 1
ATOM 812 C C . GLU A 1 105 ? -17.365 3.052 15.742 1.00 91.69 105 GLU A C 1
ATOM 814 O O . GLU A 1 105 ? -17.191 4.265 15.867 1.00 91.69 105 GLU A O 1
ATOM 819 N N . SER A 1 106 ? -16.459 2.170 16.180 1.00 95.62 106 SER A N 1
ATOM 820 C CA . SER A 1 106 ? -15.247 2.564 16.898 1.00 95.62 106 SER A CA 1
ATOM 821 C C . SER A 1 106 ? -14.079 2.829 15.949 1.00 95.62 106 SER A C 1
ATOM 823 O O . SER A 1 106 ? -13.664 1.966 15.170 1.00 95.62 106 SER A O 1
ATOM 825 N N . ASN A 1 107 ? -13.471 4.009 16.090 1.00 93.31 107 ASN A N 1
ATOM 826 C CA . ASN A 1 107 ? -12.236 4.354 15.386 1.00 93.31 107 ASN A CA 1
ATOM 827 C C . ASN A 1 107 ? -11.098 3.375 15.701 1.00 93.31 107 ASN A C 1
ATOM 829 O O . ASN A 1 107 ? -10.324 3.045 14.803 1.00 93.31 107 ASN A O 1
ATOM 833 N N . ASP A 1 108 ? -11.017 2.872 16.933 1.00 92.12 108 ASP A N 1
ATOM 834 C CA . ASP A 1 108 ? -9.975 1.923 17.330 1.00 92.12 108 ASP A CA 1
ATOM 835 C C . ASP A 1 108 ? -10.161 0.576 16.626 1.00 92.12 108 ASP A C 1
ATOM 837 O O . ASP A 1 108 ? -9.189 -0.008 16.137 1.00 92.12 108 ASP A O 1
ATOM 841 N N . GLN A 1 109 ? -11.410 0.131 16.443 1.00 96.19 109 GLN A N 1
ATOM 842 C CA . GLN A 1 109 ? -11.720 -1.067 15.658 1.00 96.19 109 GLN A CA 1
ATOM 843 C C . GLN A 1 109 ? -11.374 -0.880 14.176 1.00 96.19 109 GLN A C 1
ATOM 845 O O . GLN A 1 109 ? -10.763 -1.760 13.563 1.00 96.19 109 GLN A O 1
ATOM 850 N N . ILE A 1 110 ? -11.703 0.280 13.597 1.00 96.31 110 ILE A N 1
ATOM 851 C CA . ILE A 1 110 ? -11.376 0.611 12.202 1.00 96.31 110 ILE A CA 1
ATOM 852 C C . ILE A 1 110 ? -9.857 0.614 11.993 1.00 96.31 110 ILE A C 1
ATOM 854 O O . ILE A 1 110 ? -9.354 0.006 11.044 1.00 96.31 110 ILE A O 1
ATOM 858 N N . ILE A 1 111 ? -9.112 1.290 12.871 1.00 93.00 111 ILE A N 1
ATOM 859 C CA . ILE A 1 111 ? -7.659 1.455 12.756 1.00 93.00 111 ILE A CA 1
ATOM 860 C C . ILE A 1 111 ? -6.941 0.115 12.951 1.00 93.00 111 ILE A C 1
ATOM 862 O O . ILE A 1 111 ? -6.094 -0.239 12.126 1.00 93.00 111 ILE A O 1
ATOM 866 N N . SER A 1 112 ? -7.279 -0.639 13.999 1.00 93.25 112 SER A N 1
ATOM 867 C CA . SER A 1 112 ? -6.643 -1.926 14.320 1.00 93.25 112 SER A CA 1
ATOM 868 C C . SER A 1 112 ? -6.939 -2.999 13.263 1.00 93.25 112 SER A C 1
ATOM 870 O O . SER A 1 112 ? -6.020 -3.673 12.791 1.00 93.25 112 SER A O 1
ATOM 872 N N . THR A 1 113 ? -8.186 -3.095 12.789 1.00 97.19 113 THR A N 1
ATOM 873 C CA . THR A 1 113 ? -8.589 -4.042 11.734 1.00 97.19 113 THR A CA 1
ATOM 874 C C . THR A 1 113 ? -7.961 -3.685 10.385 1.00 97.19 113 THR A C 1
ATOM 876 O O . THR A 1 113 ? -7.446 -4.554 9.679 1.00 97.19 113 THR A O 1
ATOM 879 N N . SER A 1 114 ? -7.910 -2.396 10.037 1.00 95.69 114 SER A N 1
ATOM 880 C CA . SER A 1 114 ? -7.194 -1.926 8.844 1.00 95.69 114 SER A CA 1
ATOM 881 C C . SER A 1 114 ? -5.693 -2.243 8.924 1.00 95.69 114 SER A C 1
ATOM 883 O O . SER A 1 114 ? -5.093 -2.692 7.943 1.00 95.69 114 SER A O 1
ATOM 885 N N . ALA A 1 115 ? -5.083 -2.099 10.106 1.00 93.69 115 ALA A N 1
ATOM 886 C CA . ALA A 1 115 ? -3.687 -2.462 10.338 1.00 93.69 115 ALA A CA 1
ATOM 887 C C . ALA A 1 115 ? -3.441 -3.977 10.189 1.00 93.69 115 ALA A C 1
ATOM 889 O O . ALA A 1 115 ? -2.441 -4.377 9.582 1.00 93.69 115 ALA A O 1
ATOM 890 N N . MET A 1 116 ? -4.367 -4.823 10.653 1.00 96.94 116 MET A N 1
ATOM 891 C CA . MET A 1 116 ? -4.338 -6.269 10.406 1.00 96.94 116 MET A CA 1
ATOM 892 C C . MET A 1 116 ? -4.364 -6.577 8.900 1.00 96.94 116 MET A C 1
ATOM 894 O O . MET A 1 116 ? -3.477 -7.267 8.394 1.00 96.94 116 MET A O 1
ATOM 898 N N . PHE A 1 117 ? -5.315 -6.013 8.150 1.00 96.94 117 PHE A N 1
ATOM 899 C CA . PHE A 1 117 ? -5.424 -6.216 6.700 1.00 96.94 117 PHE A CA 1
ATOM 900 C C . PHE A 1 117 ? -4.181 -5.761 5.929 1.00 96.94 117 PHE A C 1
ATOM 902 O O . PHE A 1 117 ? -3.712 -6.453 5.019 1.00 96.94 117 PHE A O 1
ATOM 909 N N . MET A 1 118 ? -3.604 -4.618 6.303 1.00 95.50 118 MET A N 1
ATOM 910 C CA . MET A 1 118 ? -2.353 -4.130 5.721 1.00 95.50 118 MET A CA 1
ATOM 911 C C . MET A 1 118 ? -1.183 -5.068 6.032 1.00 95.50 118 MET A C 1
ATOM 913 O O . MET A 1 118 ? -0.370 -5.345 5.149 1.00 95.50 118 MET A O 1
ATOM 917 N N . THR A 1 119 ? -1.112 -5.599 7.254 1.00 94.56 119 THR A N 1
ATOM 918 C CA . THR A 1 119 ? -0.083 -6.567 7.657 1.00 94.56 119 THR A CA 1
ATOM 919 C C . THR A 1 119 ? -0.164 -7.834 6.809 1.00 94.56 119 THR A C 1
ATOM 921 O O . THR A 1 119 ? 0.840 -8.214 6.206 1.00 94.56 119 THR A O 1
ATOM 924 N N . ILE A 1 120 ? -1.359 -8.419 6.667 1.00 96.31 120 ILE A N 1
ATOM 925 C CA . ILE A 1 120 ? -1.609 -9.581 5.796 1.00 96.31 120 ILE A CA 1
ATOM 926 C C . ILE A 1 120 ? -1.189 -9.270 4.357 1.00 96.31 120 ILE A C 1
ATOM 928 O O . ILE A 1 120 ? -0.407 -10.010 3.762 1.00 96.31 120 ILE A O 1
ATOM 932 N N . SER A 1 121 ? -1.651 -8.138 3.819 1.00 95.81 121 SER A N 1
ATOM 933 C CA . SER A 1 121 ? -1.377 -7.743 2.432 1.00 95.81 121 SER A CA 1
ATOM 934 C C . SER A 1 121 ? 0.116 -7.591 2.156 1.00 95.81 121 SER A C 1
ATOM 936 O O . SER A 1 121 ? 0.578 -7.926 1.073 1.00 95.81 121 SER A O 1
ATOM 938 N N . HIS A 1 122 ? 0.887 -7.050 3.101 1.00 93.56 122 HIS A N 1
ATOM 939 C CA . HIS A 1 122 ? 2.326 -6.879 2.921 1.00 93.56 122 HIS A CA 1
ATOM 940 C C . HIS A 1 122 ? 3.107 -8.178 3.137 1.00 93.56 122 HIS A C 1
ATOM 942 O O . HIS A 1 122 ? 4.048 -8.429 2.385 1.00 93.56 122 HIS A O 1
ATOM 948 N N . LEU A 1 123 ? 2.720 -9.006 4.113 1.00 94.12 123 LEU A N 1
ATOM 949 C CA . LEU A 1 123 ? 3.335 -10.318 4.336 1.00 94.12 123 LEU A CA 1
ATOM 950 C C . LEU A 1 123 ? 3.152 -11.234 3.124 1.00 94.12 123 LEU A C 1
ATOM 952 O O . LEU A 1 123 ? 4.108 -11.876 2.697 1.00 94.12 123 LEU A O 1
ATOM 956 N N . ALA A 1 124 ? 1.965 -11.226 2.514 1.00 94.81 124 ALA A N 1
ATOM 957 C CA . ALA A 1 124 ? 1.656 -12.055 1.352 1.00 94.81 124 ALA A CA 1
ATOM 958 C C . ALA A 1 124 ? 2.554 -11.772 0.128 1.00 94.81 124 ALA A C 1
ATOM 960 O O . ALA A 1 124 ? 2.701 -12.634 -0.732 1.00 94.81 124 ALA A O 1
ATOM 961 N N . LYS A 1 125 ? 3.198 -10.597 0.053 1.00 92.06 125 LYS A N 1
ATOM 962 C CA . LYS A 1 125 ? 4.096 -10.229 -1.059 1.00 92.06 125 LYS A CA 1
ATOM 963 C C . LYS A 1 125 ? 5.517 -10.744 -0.896 1.00 92.06 125 LYS A C 1
ATOM 965 O O . LYS A 1 125 ? 6.216 -10.886 -1.894 1.00 92.06 125 LYS A O 1
ATOM 970 N N . ILE A 1 126 ? 5.947 -11.003 0.340 1.00 90.69 126 ILE A N 1
ATOM 971 C CA . ILE A 1 126 ? 7.306 -11.467 0.645 1.00 90.69 126 ILE A CA 1
ATOM 972 C C . ILE A 1 126 ? 7.705 -12.666 -0.226 1.00 90.69 126 ILE A C 1
ATOM 974 O O . ILE A 1 126 ? 8.725 -12.550 -0.902 1.00 90.69 126 ILE A O 1
ATOM 978 N N . PRO A 1 127 ? 6.940 -13.777 -0.282 1.00 91.56 127 PRO A N 1
ATOM 979 C CA . PRO A 1 127 ? 7.349 -14.932 -1.081 1.00 91.56 127 PRO A CA 1
ATOM 980 C C . PRO A 1 127 ? 7.464 -14.606 -2.576 1.00 91.56 127 PRO A C 1
ATOM 982 O O . PRO A 1 127 ? 8.386 -15.081 -3.231 1.00 91.56 127 PRO A O 1
ATOM 985 N N . VAL A 1 128 ? 6.584 -13.750 -3.106 1.00 91.69 128 VAL A N 1
ATOM 986 C CA . VAL A 1 128 ? 6.615 -13.345 -4.521 1.00 91.69 128 VAL A CA 1
ATOM 987 C C . VAL A 1 128 ? 7.862 -12.514 -4.828 1.00 91.69 128 VAL A C 1
ATOM 989 O O . VAL A 1 128 ? 8.560 -12.793 -5.797 1.00 91.69 128 VAL A O 1
ATOM 992 N N . TYR A 1 129 ? 8.189 -11.521 -3.998 1.00 86.38 129 TYR A N 1
ATOM 993 C CA . TYR A 1 129 ? 9.379 -10.692 -4.218 1.00 86.38 129 TYR A CA 1
ATOM 994 C C . TYR A 1 129 ? 10.691 -11.438 -3.961 1.00 86.38 129 TYR A C 1
ATOM 996 O O . TYR A 1 129 ? 11.663 -11.186 -4.666 1.00 86.38 129 TYR A O 1
ATOM 1004 N N . LEU A 1 130 ? 10.722 -12.386 -3.019 1.00 85.56 130 LEU A N 1
ATOM 1005 C CA . LEU A 1 130 ? 11.877 -13.274 -2.845 1.00 85.56 130 LEU A CA 1
ATOM 1006 C C . LEU A 1 130 ? 12.105 -14.159 -4.078 1.00 85.56 130 LEU A C 1
ATOM 1008 O O . LEU A 1 130 ? 13.251 -14.401 -4.440 1.00 85.56 130 LEU A O 1
ATOM 1012 N N . ALA A 1 131 ? 11.035 -14.601 -4.746 1.00 86.38 131 ALA A N 1
ATOM 1013 C CA . ALA A 1 131 ? 11.139 -15.381 -5.979 1.00 86.38 131 ALA A CA 1
ATOM 1014 C C . ALA A 1 131 ? 11.605 -14.547 -7.191 1.00 86.38 131 ALA A C 1
ATOM 1016 O O . ALA A 1 131 ? 12.254 -15.087 -8.081 1.00 86.38 131 ALA A O 1
ATOM 1017 N N . ILE A 1 132 ? 11.287 -13.246 -7.234 1.00 79.31 132 ILE A N 1
ATOM 1018 C CA . ILE A 1 132 ? 11.657 -12.341 -8.342 1.00 79.31 132 ILE A CA 1
ATOM 1019 C C . ILE A 1 132 ? 13.059 -11.742 -8.166 1.00 79.31 132 ILE A C 1
ATOM 1021 O O . ILE A 1 132 ? 13.726 -11.459 -9.161 1.00 79.31 132 ILE A O 1
ATOM 1025 N N . THR A 1 133 ? 13.528 -11.565 -6.927 1.00 71.62 133 THR A N 1
ATOM 1026 C CA . THR A 1 133 ? 14.796 -10.875 -6.633 1.00 71.62 133 THR A CA 1
ATOM 1027 C C . THR A 1 133 ? 15.781 -11.782 -5.880 1.00 71.62 133 THR A C 1
ATOM 1029 O O . THR A 1 133 ? 15.961 -11.619 -4.670 1.00 71.62 133 THR A O 1
ATOM 1032 N N . PRO A 1 134 ? 16.475 -12.709 -6.573 1.00 66.88 134 PRO A N 1
ATOM 1033 C CA . PRO A 1 134 ? 17.456 -13.599 -5.946 1.00 66.88 134 PRO A CA 1
ATOM 1034 C C . PRO A 1 134 ? 18.666 -12.871 -5.329 1.00 66.88 134 PRO A C 1
ATOM 1036 O O . PRO A 1 134 ? 19.275 -13.380 -4.394 1.00 66.88 134 PRO A O 1
ATOM 1039 N N . PHE A 1 135 ? 19.007 -11.669 -5.811 1.00 63.72 135 PHE A N 1
ATOM 1040 C CA . PHE A 1 135 ? 20.256 -10.952 -5.491 1.00 63.72 135 PHE A CA 1
ATOM 1041 C C . PHE A 1 135 ? 20.115 -9.895 -4.384 1.00 63.72 135 PHE A C 1
ATOM 1043 O O . PHE A 1 135 ? 20.721 -8.824 -4.424 1.00 63.72 135 PHE A O 1
ATOM 1050 N N . LEU A 1 136 ? 19.288 -10.163 -3.371 1.00 61.69 136 LEU A N 1
ATOM 1051 C CA . LEU A 1 136 ? 19.040 -9.193 -2.297 1.00 61.69 136 LEU A CA 1
ATOM 1052 C C . LEU A 1 136 ? 20.302 -8.883 -1.461 1.00 61.69 136 LEU A C 1
ATOM 1054 O O . LEU A 1 136 ? 20.410 -7.794 -0.894 1.00 61.69 136 LEU A O 1
ATOM 1058 N N . SER A 1 137 ? 21.262 -9.816 -1.413 1.00 63.78 137 SER A N 1
ATOM 1059 C CA . SER A 1 137 ? 22.547 -9.677 -0.713 1.00 63.78 137 SER A CA 1
ATOM 1060 C C . SER A 1 137 ? 23.406 -8.535 -1.253 1.00 63.78 137 SER A C 1
ATOM 1062 O O . SER A 1 137 ? 24.023 -7.810 -0.474 1.00 63.78 137 SER A O 1
ATOM 1064 N N . ASP A 1 138 ? 23.389 -8.317 -2.566 1.00 73.81 138 ASP A N 1
ATOM 1065 C CA . ASP A 1 138 ? 24.261 -7.332 -3.220 1.00 73.81 138 ASP A CA 1
ATOM 1066 C C . ASP A 1 138 ? 23.752 -5.899 -3.003 1.00 73.81 138 ASP A C 1
ATOM 1068 O O . ASP A 1 138 ? 24.466 -4.917 -3.192 1.00 73.81 138 ASP A O 1
ATOM 1072 N N . SER A 1 139 ? 22.509 -5.776 -2.532 1.00 74.94 139 SER A N 1
ATOM 1073 C CA . SER A 1 139 ? 21.826 -4.510 -2.278 1.00 74.94 139 SER A CA 1
ATOM 1074 C C . SER A 1 139 ? 21.740 -4.151 -0.791 1.00 74.94 139 SER A C 1
ATOM 1076 O O . SER A 1 139 ? 21.030 -3.210 -0.443 1.00 74.94 139 SER A O 1
ATOM 1078 N N . LEU A 1 140 ? 22.445 -4.851 0.109 1.00 81.88 140 LEU A N 1
ATOM 1079 C CA . LEU A 1 140 ? 22.346 -4.625 1.562 1.00 81.88 140 LEU A CA 1
ATOM 1080 C C . LEU A 1 140 ? 22.630 -3.173 1.975 1.00 81.88 140 LEU A C 1
ATOM 1082 O O . LEU A 1 140 ? 21.922 -2.625 2.823 1.00 81.88 140 LEU A O 1
ATOM 1086 N N . LEU A 1 141 ? 23.625 -2.529 1.354 1.00 86.56 141 LEU A N 1
ATOM 1087 C CA . LEU A 1 141 ? 23.927 -1.116 1.601 1.00 86.56 141 LEU A CA 1
ATOM 1088 C C . LEU A 1 141 ? 22.784 -0.203 1.136 1.00 86.56 141 LEU A C 1
ATOM 1090 O O . LEU A 1 141 ? 22.363 0.686 1.868 1.00 86.56 141 LEU A O 1
ATOM 1094 N N . LEU A 1 142 ? 22.244 -0.436 -0.062 1.00 81.75 142 LEU A N 1
ATOM 1095 C CA . LEU A 1 142 ? 21.117 0.341 -0.578 1.00 81.75 142 LEU A CA 1
ATOM 1096 C C . LEU A 1 142 ? 19.878 0.175 0.316 1.00 81.75 142 LEU A C 1
ATOM 1098 O O . LEU A 1 142 ? 19.234 1.156 0.683 1.00 81.75 142 LEU A O 1
ATOM 1102 N N . ILE A 1 143 ? 19.580 -1.061 0.721 1.00 81.12 143 ILE A N 1
ATOM 1103 C CA . ILE A 1 143 ? 18.466 -1.394 1.612 1.00 81.12 143 ILE A CA 1
ATOM 1104 C C . ILE A 1 143 ? 18.632 -0.693 2.964 1.00 81.12 143 ILE A C 1
ATOM 1106 O O . ILE A 1 143 ? 17.663 -0.132 3.478 1.00 81.12 143 ILE A O 1
ATOM 1110 N N . SER A 1 144 ? 19.838 -0.683 3.540 1.00 83.25 144 SER A N 1
ATOM 1111 C CA . SER A 1 144 ? 20.080 -0.027 4.828 1.00 83.25 144 SER A CA 1
ATOM 1112 C C . SER A 1 144 ? 1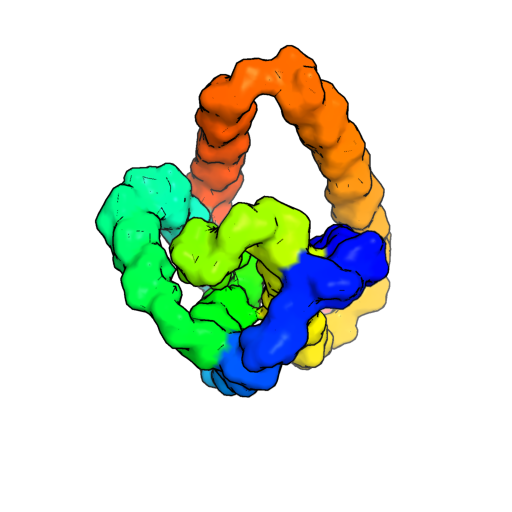9.873 1.488 4.740 1.00 83.25 144 SER A C 1
ATOM 1114 O O . SER A 1 144 ? 19.161 2.049 5.576 1.00 83.25 144 SER A O 1
ATOM 1116 N N . VAL A 1 145 ? 20.372 2.136 3.680 1.00 88.56 145 VAL A N 1
ATOM 1117 C CA . VAL A 1 145 ? 20.131 3.563 3.411 1.00 88.56 145 VAL A CA 1
ATOM 1118 C C . VAL A 1 145 ? 18.634 3.844 3.264 1.00 88.56 145 VAL A C 1
ATOM 1120 O O . VAL A 1 145 ? 18.116 4.754 3.910 1.00 88.56 145 VAL A O 1
ATOM 1123 N N . MET A 1 146 ? 17.902 3.031 2.496 1.00 84.44 146 MET A N 1
ATOM 1124 C CA . MET A 1 146 ? 16.449 3.177 2.343 1.00 84.44 146 MET A CA 1
ATOM 1125 C C . MET A 1 146 ? 15.705 3.051 3.676 1.00 84.44 146 MET A C 1
ATOM 1127 O O . MET A 1 146 ? 14.770 3.813 3.927 1.00 84.44 146 MET A O 1
ATOM 1131 N N . ILE A 1 147 ? 16.107 2.116 4.543 1.00 81.00 147 ILE A N 1
ATOM 1132 C CA . ILE A 1 147 ? 15.522 1.954 5.880 1.00 81.00 147 ILE A CA 1
ATOM 1133 C C . ILE A 1 147 ? 15.761 3.214 6.718 1.00 81.00 147 ILE A C 1
ATOM 1135 O O . ILE A 1 147 ? 14.807 3.739 7.294 1.00 81.00 147 ILE A O 1
ATOM 1139 N N . VAL A 1 148 ? 16.993 3.729 6.756 1.00 85.38 148 VAL A N 1
ATOM 1140 C CA . VAL A 1 148 ? 17.340 4.942 7.516 1.00 85.38 148 VAL A CA 1
ATOM 1141 C C . VAL A 1 148 ? 16.561 6.153 6.999 1.00 85.38 148 VAL A C 1
ATOM 1143 O O . VAL A 1 148 ? 15.913 6.843 7.788 1.00 85.38 148 VAL A O 1
ATOM 1146 N N . CYS A 1 149 ? 16.538 6.378 5.682 1.00 85.38 149 CYS A N 1
ATOM 1147 C CA . CYS A 1 149 ? 15.761 7.453 5.065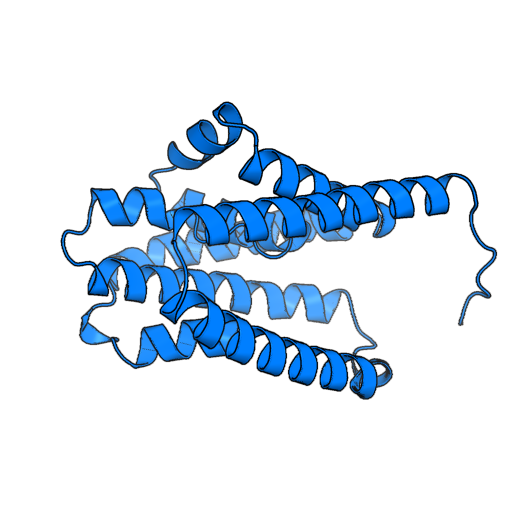 1.00 85.38 149 CYS A CA 1
ATOM 1148 C C . CYS A 1 149 ? 14.258 7.316 5.355 1.00 85.38 149 CYS A C 1
ATOM 1150 O O . CYS A 1 149 ? 13.601 8.310 5.663 1.00 85.38 149 CYS A O 1
ATOM 1152 N N . ALA A 1 150 ? 13.708 6.098 5.316 1.00 77.25 150 ALA A N 1
ATOM 1153 C CA . ALA A 1 150 ? 12.304 5.849 5.634 1.00 77.25 150 ALA A CA 1
ATOM 1154 C C . ALA A 1 150 ? 11.974 6.141 7.109 1.00 77.25 150 ALA A C 1
ATOM 1156 O O . ALA A 1 150 ? 10.918 6.710 7.398 1.00 77.25 150 ALA A O 1
ATOM 1157 N N . ILE A 1 151 ? 12.866 5.788 8.042 1.00 77.12 151 ILE A N 1
ATOM 1158 C CA . ILE A 1 151 ? 12.715 6.107 9.471 1.00 77.12 151 ILE A CA 1
ATOM 1159 C C . ILE A 1 151 ? 12.771 7.625 9.679 1.00 77.12 151 ILE A C 1
ATOM 1161 O O . ILE A 1 151 ? 11.864 8.191 10.293 1.00 77.12 151 ILE A O 1
ATOM 1165 N N . ALA A 1 152 ? 13.782 8.297 9.120 1.00 82.94 152 ALA A N 1
ATOM 1166 C CA . ALA A 1 152 ? 13.942 9.747 9.220 1.00 82.94 152 ALA A CA 1
ATOM 1167 C C . ALA A 1 152 ? 12.736 10.501 8.633 1.00 82.94 152 ALA A C 1
ATOM 1169 O O . ALA A 1 152 ? 12.177 11.388 9.283 1.00 82.94 152 ALA A O 1
ATOM 1170 N N . GLY A 1 153 ? 12.271 10.095 7.447 1.00 81.50 153 GLY A N 1
ATOM 1171 C CA . GLY A 1 153 ? 11.075 10.647 6.813 1.00 81.50 153 GLY A CA 1
ATOM 1172 C C . GLY A 1 153 ? 9.809 10.439 7.649 1.00 81.50 153 GLY A C 1
ATOM 1173 O O . GLY A 1 153 ? 9.004 11.359 7.781 1.00 81.50 153 GLY A O 1
ATOM 1174 N N . SER A 1 154 ? 9.656 9.272 8.286 1.00 75.75 154 SER A N 1
ATOM 1175 C CA . SER A 1 154 ? 8.519 8.983 9.176 1.00 75.75 154 SER A CA 1
ATOM 1176 C C . SER A 1 154 ? 8.527 9.863 10.432 1.00 75.75 154 SER A C 1
ATOM 1178 O O . SER A 1 154 ? 7.479 10.374 10.843 1.00 75.75 154 SER A O 1
ATOM 1180 N N . PHE A 1 155 ? 9.702 10.086 11.028 1.00 76.44 155 PHE A N 1
ATOM 1181 C CA . PHE A 1 155 ? 9.856 10.968 12.186 1.00 76.44 155 PHE A CA 1
ATOM 1182 C C . PHE A 1 155 ? 9.526 12.423 11.832 1.00 76.44 155 PHE A C 1
ATOM 1184 O O . PHE A 1 155 ? 8.706 13.056 12.506 1.00 76.44 155 PHE A O 1
ATOM 1191 N N . LEU A 1 156 ? 10.105 12.935 10.741 1.00 82.12 156 LEU A N 1
ATOM 1192 C CA . LEU A 1 156 ? 9.857 14.298 10.273 1.00 82.12 156 LEU A CA 1
ATOM 1193 C C . LEU A 1 156 ? 8.380 14.501 9.902 1.00 82.12 156 LEU A C 1
ATOM 1195 O O . LEU A 1 156 ? 7.764 15.468 10.348 1.00 82.12 156 LEU A O 1
ATOM 1199 N N . GLY A 1 157 ? 7.785 13.553 9.172 1.00 76.69 157 GLY A N 1
ATOM 1200 C CA . GLY A 1 157 ? 6.368 13.579 8.808 1.00 76.69 157 GLY A CA 1
ATOM 1201 C C . GLY A 1 157 ? 5.442 13.622 10.026 1.00 76.69 157 GLY A C 1
ATOM 1202 O O . GLY A 1 157 ? 4.477 14.384 10.039 1.00 76.69 157 GLY A O 1
ATOM 1203 N N . THR A 1 158 ? 5.769 12.884 11.091 1.00 75.69 158 THR A N 1
ATOM 1204 C CA . THR A 1 158 ? 4.999 12.906 12.347 1.00 75.69 158 THR A CA 1
ATOM 1205 C C . THR A 1 158 ? 5.065 14.275 13.028 1.00 75.69 158 THR A C 1
ATOM 1207 O O . THR A 1 158 ? 4.038 14.807 13.447 1.00 75.69 158 THR A O 1
ATOM 1210 N N . LYS A 1 159 ? 6.253 14.888 13.107 1.00 78.56 159 LYS A N 1
ATOM 1211 C CA . LYS A 1 159 ? 6.430 16.219 13.715 1.00 78.56 159 LYS A CA 1
ATOM 1212 C C . LYS A 1 159 ? 5.725 17.324 12.926 1.00 78.56 159 LYS A C 1
ATOM 1214 O O . LYS A 1 159 ? 5.142 18.216 13.538 1.00 78.56 159 LYS A O 1
ATOM 1219 N N . LEU A 1 160 ? 5.761 17.252 11.594 1.00 78.56 160 LEU A N 1
ATOM 1220 C CA . LEU A 1 160 ? 5.066 18.196 10.715 1.00 78.56 160 LEU A CA 1
ATOM 1221 C C . LEU A 1 160 ? 3.543 18.058 10.835 1.00 78.56 160 LEU A C 1
ATOM 1223 O O . LEU A 1 160 ? 2.855 19.070 10.942 1.00 78.56 160 LEU A O 1
ATOM 1227 N N . ARG A 1 161 ? 3.023 16.824 10.908 1.00 71.31 161 ARG A N 1
ATOM 1228 C CA . ARG A 1 161 ? 1.583 16.549 11.052 1.00 71.31 161 ARG A CA 1
ATOM 1229 C C . ARG A 1 161 ? 0.966 17.171 12.305 1.00 71.31 161 ARG A C 1
ATOM 1231 O O . ARG A 1 161 ? -0.154 17.653 12.241 1.00 71.31 161 ARG A O 1
ATOM 1238 N N . ILE A 1 162 ? 1.687 17.181 13.425 1.00 68.44 162 ILE A N 1
ATOM 1239 C CA . ILE A 1 162 ? 1.190 17.721 14.705 1.00 68.44 162 ILE A CA 1
ATOM 1240 C C . ILE A 1 162 ? 1.052 19.256 14.671 1.00 68.44 162 ILE A C 1
ATOM 1242 O O . ILE A 1 162 ? 0.285 19.820 15.444 1.00 68.44 162 ILE A O 1
ATOM 1246 N N . LYS A 1 163 ? 1.790 19.943 13.791 1.00 63.53 163 LYS A N 1
ATOM 1247 C CA . LYS A 1 163 ? 1.899 21.411 13.786 1.00 63.53 163 LYS A CA 1
ATOM 1248 C C . LYS A 1 163 ? 1.139 22.112 12.662 1.00 63.53 163 LYS A C 1
ATOM 1250 O O . LYS A 1 163 ? 1.168 23.339 12.617 1.00 63.53 163 LYS A O 1
ATOM 1255 N N . ALA A 1 164 ? 0.530 21.381 11.735 1.00 65.38 164 ALA A N 1
ATOM 1256 C CA . ALA A 1 164 ? 0.048 21.970 10.495 1.00 65.38 164 ALA A CA 1
ATOM 1257 C C . ALA A 1 164 ? -1.443 21.735 10.240 1.00 65.38 164 ALA A C 1
ATOM 1259 O O . ALA A 1 164 ? -2.052 20.775 10.704 1.00 65.38 164 ALA A O 1
ATOM 1260 N N . ASP A 1 165 ? -1.999 22.668 9.474 1.00 79.31 165 ASP A N 1
ATOM 1261 C CA . ASP A 1 165 ? -3.345 22.630 8.922 1.00 79.31 165 ASP A CA 1
ATOM 1262 C C . ASP A 1 165 ? -3.506 21.395 8.021 1.00 79.31 165 ASP A C 1
ATOM 1264 O O . ASP A 1 165 ? -2.723 21.178 7.085 1.00 79.31 165 ASP A O 1
ATOM 1268 N N . ASN A 1 166 ? -4.500 20.566 8.339 1.00 79.00 166 ASN A N 1
ATOM 1269 C CA . ASN A 1 166 ? -4.667 19.233 7.769 1.00 79.00 166 ASN A CA 1
ATOM 1270 C C . ASN A 1 166 ? -4.854 19.292 6.242 1.00 79.00 166 ASN A C 1
ATOM 1272 O O . ASN A 1 166 ? -4.284 18.472 5.519 1.00 79.00 166 ASN A O 1
ATOM 1276 N N . ASP A 1 167 ? -5.548 20.314 5.735 1.00 85.44 167 ASP A N 1
ATOM 1277 C CA . ASP A 1 167 ? -5.815 20.470 4.301 1.00 85.44 167 ASP A CA 1
ATOM 1278 C C . ASP A 1 167 ? -4.547 20.825 3.517 1.00 85.44 167 ASP A C 1
ATOM 1280 O O . ASP A 1 167 ? -4.292 20.279 2.437 1.00 85.44 167 ASP A O 1
ATOM 1284 N N . LYS A 1 168 ? -3.691 21.682 4.087 1.00 86.25 168 LYS A N 1
ATOM 1285 C CA . LYS A 1 168 ? -2.408 22.061 3.473 1.00 86.25 168 LYS A CA 1
ATOM 1286 C C . LYS A 1 168 ? -1.448 20.878 3.418 1.00 86.25 168 LYS A C 1
ATOM 1288 O O . LYS A 1 168 ? -0.765 20.697 2.411 1.00 86.25 168 LYS A O 1
ATOM 1293 N N . ILE A 1 169 ? -1.413 20.051 4.465 1.00 83.56 169 ILE A N 1
ATOM 1294 C CA . ILE A 1 169 ? -0.590 18.833 4.483 1.00 83.56 169 ILE A CA 1
ATOM 1295 C C . ILE A 1 169 ? -1.083 17.837 3.438 1.00 83.56 169 ILE A C 1
ATOM 1297 O O . ILE A 1 169 ? -0.274 17.289 2.690 1.00 83.56 169 ILE A O 1
ATOM 1301 N N . ILE A 1 170 ? -2.396 17.611 3.360 1.00 85.75 170 ILE A N 1
ATOM 1302 C CA . ILE A 1 170 ? -2.981 16.702 2.370 1.00 85.75 170 ILE A CA 1
ATOM 1303 C C . ILE A 1 170 ? -2.649 17.178 0.952 1.00 85.75 170 ILE A C 1
ATOM 1305 O O . ILE A 1 170 ? -2.241 16.367 0.117 1.00 85.75 170 ILE A O 1
ATOM 1309 N N . LEU A 1 171 ? -2.760 18.483 0.680 1.00 89.44 171 LEU A N 1
ATOM 1310 C CA . LEU A 1 171 ? -2.386 19.053 -0.613 1.00 89.44 171 LEU A CA 1
ATOM 1311 C C . LEU A 1 171 ? -0.887 18.884 -0.906 1.00 89.44 171 LEU A C 1
ATOM 1313 O O . LEU A 1 171 ? -0.530 18.465 -2.006 1.00 89.44 171 LEU A O 1
ATOM 1317 N N . LEU A 1 172 ? -0.012 19.142 0.071 1.00 90.19 172 LEU A N 1
ATOM 1318 C CA . LEU A 1 172 ? 1.434 18.960 -0.076 1.00 90.19 172 LEU A CA 1
ATOM 1319 C C . LEU A 1 172 ? 1.789 17.505 -0.409 1.00 90.19 172 LEU A C 1
ATOM 1321 O O . LEU A 1 172 ? 2.553 17.257 -1.340 1.00 90.19 172 LEU A O 1
ATOM 1325 N N . ILE A 1 173 ? 1.197 16.541 0.306 1.00 88.19 173 ILE A N 1
ATOM 1326 C CA . ILE A 1 173 ? 1.380 15.108 0.040 1.00 88.19 173 ILE A CA 1
ATOM 1327 C C . ILE A 1 173 ? 0.892 14.769 -1.372 1.00 88.19 173 ILE A C 1
ATOM 1329 O O . ILE A 1 173 ? 1.605 14.096 -2.116 1.00 88.19 173 ILE A O 1
ATOM 1333 N N . LYS A 1 174 ? -0.284 15.266 -1.779 1.00 91.75 174 LYS A N 1
ATOM 1334 C CA . LYS A 1 174 ? -0.810 15.062 -3.138 1.00 91.75 174 LYS A CA 1
ATOM 1335 C C . LYS A 1 174 ? 0.147 15.578 -4.210 1.00 91.75 174 LYS A C 1
ATOM 1337 O O . LYS A 1 174 ? 0.399 14.863 -5.179 1.00 91.75 174 LYS A O 1
ATOM 1342 N N . ILE A 1 175 ? 0.689 16.784 -4.045 1.00 94.31 175 ILE A N 1
ATOM 1343 C CA . ILE A 1 175 ? 1.629 17.383 -5.002 1.00 94.31 175 ILE A CA 1
ATOM 1344 C C . ILE A 1 175 ? 2.936 16.585 -5.045 1.00 94.31 175 ILE A C 1
ATOM 1346 O O . ILE A 1 175 ? 3.401 16.248 -6.132 1.00 94.31 175 ILE A O 1
ATOM 1350 N N . ALA A 1 176 ? 3.495 16.216 -3.890 1.00 91.94 176 ALA A N 1
ATOM 1351 C CA . ALA A 1 176 ? 4.726 15.432 -3.815 1.00 91.94 176 ALA A CA 1
ATOM 1352 C C . ALA A 1 176 ? 4.582 14.062 -4.503 1.00 91.94 176 ALA A C 1
ATOM 1354 O O . ALA A 1 176 ? 5.418 13.691 -5.326 1.00 91.94 176 ALA A O 1
ATOM 1355 N N . LEU A 1 177 ? 3.490 13.340 -4.227 1.00 92.00 177 LEU A N 1
ATOM 1356 C CA . LEU A 1 177 ? 3.209 12.049 -4.861 1.00 92.00 177 LEU A CA 1
ATOM 1357 C C . LEU A 1 177 ? 2.954 12.184 -6.366 1.00 92.00 177 LEU A C 1
ATOM 1359 O O . LEU A 1 177 ? 3.376 11.326 -7.138 1.00 92.00 177 LEU A O 1
ATOM 1363 N N . SER A 1 178 ? 2.302 13.267 -6.793 1.00 95.19 178 SER A N 1
ATOM 1364 C CA . SER A 1 178 ? 2.079 13.538 -8.217 1.00 95.19 178 SER A CA 1
ATOM 1365 C C . SER A 1 178 ? 3.389 13.835 -8.939 1.00 95.19 178 SER A C 1
ATOM 1367 O O . SER A 1 178 ? 3.613 13.301 -10.018 1.00 95.19 178 SER A O 1
ATOM 1369 N N . SER A 1 179 ? 4.278 14.625 -8.328 1.00 95.94 179 SER A N 1
ATOM 1370 C CA . SER A 1 179 ? 5.614 14.906 -8.865 1.00 95.94 179 SER A CA 1
ATOM 1371 C C . SER A 1 179 ? 6.426 13.621 -9.044 1.00 95.94 179 SER A C 1
ATOM 1373 O O . SER A 1 179 ? 6.981 13.385 -10.116 1.00 95.94 179 SER A O 1
ATOM 1375 N N . LEU A 1 180 ? 6.406 12.730 -8.043 1.00 92.75 180 LEU A N 1
ATOM 1376 C CA . LEU A 1 180 ? 7.058 11.423 -8.136 1.00 92.75 180 LEU A CA 1
ATOM 1377 C C . LEU A 1 180 ? 6.473 10.571 -9.271 1.00 92.75 180 LEU A C 1
ATOM 1379 O O . LEU A 1 180 ? 7.224 10.011 -10.064 1.00 92.75 180 LEU A O 1
ATOM 1383 N N . ALA A 1 181 ? 5.144 10.501 -9.385 1.00 94.00 181 ALA A N 1
ATOM 1384 C CA . ALA A 1 181 ? 4.485 9.752 -10.452 1.00 94.00 181 ALA A CA 1
ATOM 1385 C C . ALA A 1 181 ? 4.827 10.308 -11.847 1.00 94.00 181 ALA A C 1
ATOM 1387 O O . ALA A 1 181 ? 5.148 9.543 -12.754 1.00 94.00 181 ALA A O 1
ATOM 1388 N N . VAL A 1 182 ? 4.826 11.633 -12.019 1.00 95.06 182 VAL A N 1
ATOM 1389 C CA . VAL A 1 182 ? 5.228 12.283 -13.278 1.00 95.06 182 VAL A CA 1
ATOM 1390 C C . VAL A 1 182 ? 6.692 11.991 -13.602 1.00 95.06 182 VAL A C 1
ATOM 1392 O O . VAL A 1 182 ? 7.003 11.650 -14.741 1.00 95.06 182 VAL A O 1
ATOM 1395 N N . HIS A 1 183 ? 7.583 12.051 -12.609 1.00 93.12 183 HIS A N 1
ATOM 1396 C CA . HIS A 1 183 ? 8.987 11.688 -12.786 1.00 93.12 183 HIS A CA 1
ATOM 1397 C C . HIS A 1 183 ? 9.149 10.230 -13.239 1.00 93.12 183 HIS A C 1
ATOM 1399 O O . HIS A 1 183 ? 9.900 9.976 -14.174 1.00 93.12 183 HIS A O 1
ATOM 1405 N N . MET A 1 184 ? 8.412 9.289 -12.636 1.00 90.75 184 MET A N 1
ATOM 1406 C CA . MET A 1 184 ? 8.429 7.872 -13.025 1.00 90.75 184 MET A CA 1
ATOM 1407 C C . MET A 1 184 ? 7.946 7.652 -14.464 1.00 90.75 184 MET A C 1
ATOM 1409 O O . MET A 1 184 ? 8.512 6.825 -15.177 1.00 90.75 184 MET A O 1
ATOM 1413 N N . LEU A 1 185 ? 6.928 8.391 -14.917 1.00 93.06 185 LEU A N 1
ATOM 1414 C CA . LEU A 1 185 ? 6.476 8.337 -16.312 1.00 93.06 185 LEU A CA 1
ATOM 1415 C C . LEU A 1 185 ? 7.541 8.890 -17.262 1.00 93.06 185 LEU A C 1
ATOM 1417 O O . LEU A 1 185 ? 7.874 8.239 -18.250 1.00 93.06 185 LEU A O 1
ATOM 1421 N N . ALA A 1 186 ? 8.100 10.059 -16.944 1.00 91.31 186 ALA A N 1
ATOM 1422 C CA . ALA A 1 186 ? 9.118 10.706 -17.764 1.00 91.31 186 ALA A CA 1
ATOM 1423 C C . ALA A 1 186 ? 10.390 9.851 -17.882 1.00 91.31 186 ALA A C 1
ATOM 1425 O O . ALA A 1 186 ? 10.892 9.657 -18.986 1.00 91.31 186 ALA A O 1
ATOM 1426 N N . SER A 1 187 ? 10.883 9.293 -16.772 1.00 88.00 187 SER A N 1
ATOM 1427 C CA . SER A 1 187 ? 12.069 8.430 -16.773 1.00 88.00 187 SER A CA 1
ATOM 1428 C C . SER A 1 187 ? 11.837 7.125 -17.534 1.00 88.00 187 SER A C 1
ATOM 1430 O O . SER A 1 187 ? 12.726 6.680 -18.256 1.00 88.00 187 SER A O 1
ATOM 1432 N N . SER A 1 188 ? 10.630 6.555 -17.452 1.00 86.62 188 SER A N 1
ATOM 1433 C CA . SER A 1 188 ? 10.265 5.355 -18.217 1.00 86.62 188 SER A CA 1
ATOM 1434 C C . SER A 1 188 ? 10.200 5.623 -19.722 1.00 86.62 188 SER A C 1
ATOM 1436 O O . SER A 1 188 ? 10.668 4.804 -20.506 1.00 86.62 188 SER A O 1
ATOM 1438 N N . LEU A 1 189 ? 9.665 6.779 -20.135 1.00 82.56 189 LEU A N 1
ATOM 1439 C CA . LEU A 1 189 ? 9.633 7.204 -21.540 1.00 82.56 189 LEU A CA 1
ATOM 1440 C C . LEU A 1 189 ? 11.047 7.439 -22.086 1.00 82.56 189 LEU A C 1
ATOM 1442 O O . LEU A 1 189 ? 11.375 6.950 -23.162 1.00 82.56 189 LEU A O 1
ATOM 1446 N N . VAL A 1 190 ? 11.906 8.134 -21.333 1.00 79.56 190 VAL A N 1
ATOM 1447 C CA . VAL A 1 190 ? 13.302 8.376 -21.737 1.00 79.56 190 VAL A CA 1
ATOM 1448 C C . VAL A 1 190 ? 14.078 7.063 -21.847 1.00 79.56 190 VAL A C 1
ATOM 1450 O O . VAL A 1 190 ? 14.762 6.861 -22.844 1.00 79.56 190 VAL A O 1
ATOM 1453 N N . GLY A 1 191 ? 13.921 6.144 -20.888 1.00 69.19 191 GLY A N 1
ATOM 1454 C CA . GLY A 1 191 ? 14.563 4.826 -20.936 1.00 69.19 191 GLY A CA 1
ATOM 1455 C C . GLY A 1 191 ? 14.092 3.936 -22.094 1.00 69.19 191 GLY A C 1
ATOM 1456 O O . GLY A 1 191 ? 14.844 3.074 -22.535 1.00 69.19 191 GLY A O 1
ATOM 1457 N N . GLN A 1 192 ? 12.878 4.155 -22.618 1.00 63.94 192 GLN A N 1
ATOM 1458 C CA . GLN A 1 192 ? 12.371 3.469 -23.816 1.00 63.94 192 GLN A CA 1
ATOM 1459 C C . GLN A 1 192 ? 12.854 4.107 -25.128 1.00 63.94 192 GLN A C 1
ATOM 1461 O O . GLN A 1 192 ? 13.028 3.399 -26.116 1.00 63.94 192 GLN A O 1
ATOM 1466 N N . ILE A 1 193 ? 13.055 5.430 -25.153 1.00 60.47 193 ILE A N 1
ATOM 1467 C CA . ILE A 1 193 ? 13.468 6.187 -26.350 1.00 60.47 193 ILE A CA 1
ATOM 1468 C C . ILE A 1 193 ? 14.994 6.174 -26.525 1.00 60.47 193 ILE A C 1
ATOM 1470 O O . ILE A 1 193 ? 15.492 6.185 -27.648 1.00 60.47 193 ILE A O 1
ATOM 1474 N N . MET A 1 194 ? 15.737 6.140 -25.422 1.00 51.34 194 MET A N 1
ATOM 1475 C CA . MET A 1 194 ? 17.191 6.109 -25.392 1.00 51.34 194 MET A CA 1
ATOM 1476 C C . MET A 1 194 ? 17.606 4.948 -24.481 1.00 51.34 194 MET A C 1
ATOM 1478 O O . MET A 1 194 ? 17.824 5.172 -23.287 1.00 51.34 194 MET A O 1
ATOM 1482 N N . PRO A 1 195 ? 17.663 3.700 -24.995 1.00 51.84 195 PRO A N 1
ATOM 1483 C CA . PRO A 1 195 ? 18.249 2.607 -24.241 1.00 51.84 195 PRO A CA 1
ATOM 1484 C C . PRO A 1 195 ? 19.706 2.994 -24.010 1.00 51.84 195 PRO A C 1
ATOM 1486 O O . PRO A 1 195 ? 20.533 2.937 -24.915 1.00 51.84 195 PRO A O 1
ATOM 1489 N N . LEU A 1 196 ? 20.011 3.501 -22.818 1.00 51.38 196 LEU A N 1
ATOM 1490 C CA . LEU A 1 196 ? 21.390 3.601 -22.381 1.00 51.38 196 LEU A CA 1
ATOM 1491 C C . LEU A 1 196 ? 21.921 2.173 -22.455 1.00 51.38 196 LEU A C 1
ATOM 1493 O O . LEU A 1 196 ? 21.393 1.303 -21.759 1.00 51.38 196 LEU A O 1
ATOM 1497 N N . ASP A 1 197 ? 22.914 1.950 -23.317 1.00 44.88 197 ASP A N 1
ATOM 1498 C CA . ASP A 1 197 ? 23.766 0.765 -23.325 1.00 44.88 197 ASP A CA 1
ATOM 1499 C C . ASP A 1 197 ? 24.442 0.669 -21.951 1.00 44.88 197 ASP A C 1
ATOM 1501 O O . ASP A 1 197 ? 25.589 1.063 -21.745 1.00 44.88 197 ASP A O 1
ATOM 1505 N N . LEU A 1 198 ? 23.688 0.223 -20.951 1.00 47.50 198 LEU A N 1
ATOM 1506 C CA . LEU A 1 198 ? 24.233 -0.140 -19.665 1.00 47.50 198 LEU A CA 1
ATOM 1507 C C . LEU A 1 198 ? 24.925 -1.484 -19.879 1.00 47.50 198 LEU A C 1
ATOM 1509 O O . LEU A 1 198 ? 24.298 -2.408 -20.408 1.00 47.50 198 LEU A O 1
ATOM 1513 N N . PRO A 1 199 ? 26.209 -1.608 -19.503 1.00 38.16 199 PRO A N 1
ATOM 1514 C CA . PRO A 1 199 ? 26.930 -2.852 -19.670 1.00 38.16 199 PRO A CA 1
ATOM 1515 C C . PRO A 1 199 ? 26.156 -3.937 -18.928 1.00 38.16 199 PRO A C 1
ATOM 1517 O O . PRO A 1 199 ? 25.895 -3.825 -17.729 1.00 38.16 199 PRO A O 1
ATOM 1520 N N . THR A 1 200 ? 25.755 -4.969 -19.665 1.00 36.16 200 THR A N 1
ATOM 1521 C CA . THR A 1 200 ? 25.175 -6.191 -19.118 1.00 36.16 200 THR A CA 1
ATOM 1522 C C . THR A 1 200 ? 26.118 -6.725 -18.047 1.00 36.16 200 THR A C 1
ATOM 1524 O O . THR A 1 200 ? 27.171 -7.275 -18.377 1.00 36.16 200 THR A O 1
ATOM 1527 N N . TYR A 1 201 ? 25.767 -6.548 -16.774 1.00 42.59 201 TYR A N 1
ATOM 1528 C CA . TYR A 1 201 ? 26.390 -7.309 -15.702 1.00 42.59 201 TYR A CA 1
ATOM 1529 C C . TYR A 1 201 ? 25.929 -8.757 -15.877 1.00 42.59 201 TYR A C 1
ATOM 1531 O O . TYR A 1 201 ? 24.745 -9.062 -15.730 1.00 42.59 201 TYR A O 1
ATOM 1539 N N . ARG A 1 202 ? 26.867 -9.592 -16.332 1.00 35.25 202 ARG A N 1
ATOM 1540 C CA . ARG A 1 202 ? 26.766 -11.052 -16.326 1.00 35.25 202 ARG A CA 1
ATOM 1541 C C . ARG A 1 202 ? 26.877 -11.579 -14.905 1.00 35.25 202 ARG A C 1
ATOM 1543 O O . ARG A 1 202 ? 27.646 -10.967 -14.131 1.00 35.25 202 ARG A O 1
#

pLDDT: mean 86.14, std 12.46, range [35.25, 98.5]

Sequence (202 aa):
TQIASNASRMFFSLSDVQWHLFPAFLIGSVLGTIVFSLALFNIPLQFLPVAIACYLLLNLWSKTFGAFIKKFESYYLIGFLQTGLGLIVGAPGPLALSVLTKELESNDQIISTSAMFMTISHLAKIPVYLAITPFLSDSLLLISVMIVCAIAGSFLGTKLRIKADNDKIILLIKIALSSLAVHMLASSLVGQIMPLDLPTYR

Secondary structure (DSSP, 8-state):
-HHHHHHHHHHHTTTT--GGGHHHHHHHHHHHHHHHHHHHHHS-GGGHHHHHHHHHHHHHH-HHHHHHHTT---HHHHHHHHHHHHHHSS----TTHHHHHHH---HHHHHHHHHHHHHHHHHTTHHHHHHH-TTGGGGHHHHHHHHHHHHHHHHHHHHHHHHS-HHHHHHHHHHHHHHHHHHHHHHHHHHHHS--------

Radius of gyration: 18.33 Å; chains: 1; bounding box: 47×39×48 Å

Foldseek 3Di:
DLLVVLVVLLVVLVVLAPVVLVVLLLLLQLQLLVVLLVVVVVDDPLCLLVLLLVLLCCCLPPPPSVVVLLPDQGSSPQSNCQLNSCLRNPHSDQSCLSNCVVPPDDPSSSSNNSSVSSNSSVVSCVVSVCVVCVPVVVCPVVVVVVVVVVVVCVVVLVVDCVPDDPVVNSVVVSVVSNVSSVVSVVVSVCCVVDVDPDPPPD